Protein AF-A0A9D7UCZ2-F1 (afdb_monomer)

Structure (mmCIF, N/CA/C/O backbone):
data_AF-A0A9D7UCZ2-F1
#
_entry.id   AF-A0A9D7UCZ2-F1
#
loop_
_atom_site.group_PDB
_atom_site.id
_atom_site.type_symbol
_atom_site.label_atom_id
_atom_site.label_alt_id
_atom_site.label_comp_id
_atom_site.label_asym_id
_atom_site.label_entity_id
_atom_site.label_seq_id
_atom_site.pdbx_PDB_ins_code
_atom_site.Cartn_x
_atom_site.Cartn_y
_atom_site.Cartn_z
_atom_site.occupancy
_atom_site.B_iso_or_equiv
_atom_site.auth_seq_id
_atom_site.auth_comp_id
_atom_site.auth_asym_id
_atom_site.auth_atom_id
_atom_site.pdbx_PDB_model_num
ATOM 1 N N . ASP A 1 1 ? 9.888 3.954 24.732 1.00 43.75 1 ASP A N 1
ATOM 2 C CA . ASP A 1 1 ? 9.143 4.178 23.491 1.00 43.75 1 ASP A CA 1
ATOM 3 C C . ASP A 1 1 ? 10.098 4.828 22.503 1.00 43.75 1 ASP A C 1
ATOM 5 O O . ASP A 1 1 ? 10.608 5.900 22.798 1.00 43.75 1 ASP A O 1
ATOM 9 N N . CYS A 1 2 ? 10.500 4.109 21.459 1.00 38.97 2 CYS A N 1
ATOM 10 C CA . CYS A 1 2 ? 11.565 4.521 20.534 1.00 38.97 2 CYS A CA 1
ATOM 11 C C . CYS A 1 2 ? 11.045 5.294 19.308 1.00 38.97 2 CYS A C 1
ATOM 13 O O . CYS A 1 2 ? 11.838 5.602 18.429 1.00 38.97 2 CYS A O 1
ATOM 15 N N . ARG A 1 3 ? 9.741 5.609 19.256 1.00 50.94 3 ARG A N 1
ATOM 16 C CA . ARG A 1 3 ? 9.015 6.053 18.047 1.00 50.94 3 ARG A CA 1
ATOM 17 C C . ARG A 1 3 ? 8.404 7.455 18.159 1.00 50.94 3 ARG A C 1
ATOM 19 O O . ARG A 1 3 ? 7.697 7.898 17.267 1.00 50.94 3 ARG A O 1
ATOM 26 N N . ALA A 1 4 ? 8.686 8.153 19.259 1.00 49.12 4 ALA A N 1
ATOM 27 C CA . ALA A 1 4 ? 8.124 9.466 19.575 1.00 49.12 4 ALA A CA 1
ATOM 28 C C . ALA A 1 4 ? 8.934 10.659 19.017 1.00 49.12 4 ALA A C 1
ATOM 30 O O . ALA A 1 4 ? 8.532 11.803 19.205 1.00 49.12 4 ALA A O 1
ATOM 31 N N . GLU A 1 5 ? 10.077 10.425 18.359 1.00 46.59 5 GLU A N 1
ATOM 32 C CA . GLU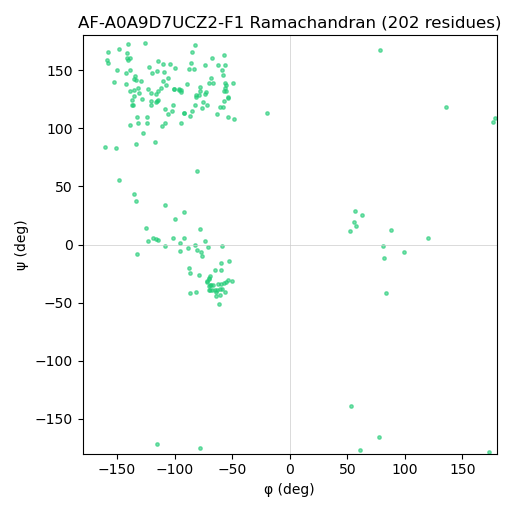 A 1 5 ? 10.941 11.493 17.835 1.00 46.59 5 GLU A CA 1
ATOM 33 C C . GLU A 1 5 ? 10.866 11.568 16.306 1.00 46.59 5 GLU A C 1
ATOM 35 O O . GLU A 1 5 ? 11.469 10.765 15.596 1.00 46.59 5 GLU A O 1
ATOM 40 N N . THR A 1 6 ? 10.158 12.579 15.800 1.00 54.66 6 THR A N 1
ATOM 41 C CA . THR A 1 6 ? 9.933 12.846 14.368 1.00 54.66 6 THR A CA 1
ATOM 42 C C . THR A 1 6 ? 11.223 13.072 13.572 1.00 54.66 6 THR A C 1
ATOM 44 O O . THR A 1 6 ? 11.243 12.856 12.367 1.00 54.66 6 THR A O 1
ATOM 47 N N . GLU A 1 7 ? 12.325 13.456 14.226 1.00 54.25 7 GLU A N 1
ATOM 48 C CA . GLU A 1 7 ? 13.618 13.751 13.582 1.00 54.25 7 GLU A CA 1
ATOM 49 C C . GLU A 1 7 ? 14.358 12.518 13.027 1.00 54.25 7 GLU A C 1
ATOM 51 O O . GLU A 1 7 ? 15.459 12.652 12.484 1.00 54.25 7 GLU A O 1
ATOM 56 N N . LYS A 1 8 ? 13.815 11.308 13.212 1.00 60.41 8 LYS A N 1
ATOM 57 C CA . LYS A 1 8 ? 14.457 10.049 12.798 1.00 60.41 8 LYS A CA 1
ATOM 58 C C . LYS A 1 8 ? 13.617 9.195 11.851 1.00 60.41 8 LYS A C 1
ATOM 60 O O . LYS A 1 8 ? 14.092 8.124 11.478 1.00 60.41 8 LYS A O 1
ATOM 65 N N . LYS A 1 9 ? 12.433 9.670 11.445 1.00 67.50 9 LYS A N 1
ATOM 66 C CA . LYS A 1 9 ? 11.592 8.994 10.452 1.00 67.50 9 LYS A CA 1
ATOM 67 C C . LYS A 1 9 ? 12.201 9.159 9.052 1.00 67.50 9 LYS A C 1
ATOM 69 O O . LYS A 1 9 ? 12.574 10.273 8.688 1.00 67.50 9 LYS A O 1
ATOM 74 N N . THR A 1 10 ? 12.356 8.068 8.312 1.00 74.25 10 THR A N 1
ATOM 75 C CA . THR A 1 10 ? 12.810 8.067 6.908 1.00 74.25 10 THR A CA 1
ATOM 76 C C . THR A 1 10 ? 11.633 8.300 5.957 1.00 74.25 10 THR A C 1
ATOM 78 O O . THR A 1 10 ? 10.477 8.232 6.379 1.00 74.25 10 THR A O 1
ATOM 81 N N . GLU A 1 11 ? 11.911 8.611 4.686 1.00 79.06 11 GLU A N 1
ATOM 82 C CA . GLU A 1 11 ? 10.870 8.886 3.677 1.00 79.06 11 GLU A CA 1
ATOM 83 C C . GLU A 1 11 ? 9.963 7.667 3.438 1.00 79.06 11 GLU A C 1
ATOM 85 O O . GLU A 1 11 ? 8.751 7.841 3.332 1.00 79.06 11 GLU A O 1
ATOM 90 N N . ASN A 1 12 ? 10.517 6.450 3.535 1.00 77.88 12 ASN A N 1
ATOM 91 C CA . ASN A 1 12 ? 9.775 5.184 3.485 1.00 77.88 12 ASN A CA 1
ATOM 92 C C . ASN A 1 12 ? 9.043 4.787 4.784 1.00 77.88 12 ASN A C 1
ATOM 94 O O . ASN A 1 12 ? 8.676 3.625 4.992 1.00 77.88 12 ASN A O 1
ATOM 98 N N . GLY A 1 13 ? 8.917 5.716 5.731 1.00 69.31 13 GLY A N 1
ATOM 99 C CA . GLY A 1 13 ? 8.151 5.514 6.957 1.00 69.31 13 GLY A CA 1
ATOM 100 C C . GLY A 1 13 ? 8.851 4.749 8.086 1.00 69.31 13 GLY A C 1
ATOM 101 O O . GLY A 1 13 ? 8.270 4.614 9.167 1.00 69.31 13 GLY A O 1
ATOM 102 N N . GLY A 1 14 ? 10.094 4.300 7.884 1.00 70.25 14 GLY A N 1
ATOM 103 C CA . GLY A 1 14 ? 10.937 3.651 8.898 1.00 70.25 14 GLY A CA 1
ATOM 104 C C . GLY A 1 14 ? 11.588 4.609 9.912 1.00 70.25 14 GLY A C 1
ATOM 105 O O . GLY A 1 14 ? 11.336 5.811 9.914 1.00 70.25 14 GLY A O 1
ATOM 106 N N . ASP A 1 15 ? 12.449 4.081 10.796 1.00 71.25 15 ASP A N 1
ATOM 107 C CA . ASP A 1 15 ? 13.334 4.871 11.678 1.00 71.25 15 ASP A CA 1
ATOM 108 C C . ASP A 1 15 ? 14.800 4.590 11.319 1.00 71.25 15 ASP A C 1
ATOM 110 O O . ASP A 1 15 ? 15.261 3.452 11.410 1.00 71.25 15 ASP A O 1
ATOM 114 N N . ALA A 1 16 ? 15.570 5.627 10.976 1.00 61.66 16 ALA A N 1
ATOM 115 C CA . ALA A 1 16 ? 16.956 5.504 10.504 1.00 61.66 16 ALA A CA 1
ATOM 116 C C . ALA A 1 16 ? 17.924 4.832 11.505 1.00 61.66 16 ALA A C 1
ATOM 118 O O . ALA A 1 16 ? 19.035 4.443 11.140 1.00 61.66 16 ALA A O 1
ATOM 119 N N . ARG A 1 17 ? 17.552 4.719 12.787 1.00 58.66 17 ARG A N 1
ATOM 120 C CA . ARG A 1 17 ? 18.347 4.035 13.827 1.00 58.66 17 ARG A CA 1
ATOM 121 C C . ARG A 1 17 ? 18.066 2.537 13.884 1.00 58.66 17 ARG A C 1
ATOM 123 O O . ARG A 1 17 ? 18.896 1.780 14.387 1.00 58.66 17 ARG A O 1
ATOM 130 N N . PHE A 1 18 ? 16.890 2.127 13.426 1.00 55.94 18 PHE A N 1
ATOM 131 C CA . PHE A 1 18 ? 16.384 0.768 13.513 1.00 55.94 18 PHE A CA 1
ATOM 132 C C . PHE A 1 18 ? 15.815 0.390 12.151 1.00 55.94 18 PHE A C 1
ATOM 134 O O . PHE A 1 18 ? 14.620 0.543 11.923 1.00 55.94 18 PHE A O 1
ATOM 141 N N . VAL A 1 19 ? 16.684 -0.117 11.272 1.00 54.25 19 VAL A N 1
ATOM 142 C CA . VAL A 1 19 ? 16.295 -0.723 9.991 1.00 54.25 19 VAL A CA 1
ATOM 143 C C . VAL A 1 19 ? 15.149 -1.713 10.270 1.00 54.25 19 VAL A C 1
ATOM 145 O O . VAL A 1 19 ? 15.356 -2.687 10.990 1.00 54.25 19 VAL A O 1
ATOM 148 N N . GLU A 1 20 ? 13.929 -1.355 9.854 1.00 58.69 20 GLU A N 1
ATOM 149 C CA . GLU A 1 20 ? 12.659 -2.113 9.929 1.00 58.69 20 GLU A CA 1
ATOM 150 C C . GLU A 1 20 ? 12.222 -2.695 11.299 1.00 58.69 20 GLU A C 1
ATOM 152 O O . GLU A 1 20 ? 11.237 -3.425 11.392 1.00 58.69 20 GLU A O 1
ATOM 157 N N . SER A 1 21 ? 12.858 -2.304 12.412 1.00 58.72 21 SER A N 1
ATOM 158 C CA . SER A 1 21 ? 12.630 -2.879 13.758 1.00 58.72 21 SER A CA 1
ATOM 159 C C . SER A 1 21 ? 12.952 -4.391 13.877 1.00 58.72 21 SER A C 1
ATOM 161 O O . SER A 1 21 ? 13.514 -5.020 12.989 1.00 58.72 21 SER A O 1
ATOM 163 N N . GLN A 1 22 ? 12.699 -4.991 15.051 1.00 54.56 22 GLN A N 1
ATOM 164 C CA . GLN A 1 22 ? 12.946 -6.422 15.290 1.00 54.56 22 GLN A CA 1
ATOM 165 C C . GLN A 1 22 ? 11.844 -7.287 14.665 1.00 54.56 22 GLN A C 1
ATOM 167 O O . GLN A 1 22 ? 10.661 -7.015 14.873 1.00 54.56 22 GLN A O 1
ATOM 172 N N . VAL A 1 23 ? 12.240 -8.375 13.997 1.00 63.41 23 VAL A N 1
ATOM 173 C CA . VAL A 1 23 ? 11.324 -9.378 13.433 1.00 63.41 23 VAL A CA 1
ATOM 174 C C . VAL A 1 23 ? 10.357 -9.891 14.500 1.00 63.41 23 VAL A C 1
ATOM 176 O O . VAL A 1 23 ? 10.772 -10.396 15.546 1.00 63.41 23 VAL A O 1
ATOM 179 N N . ASN A 1 24 ? 9.060 -9.828 14.200 1.00 68.25 24 ASN A N 1
ATOM 180 C CA . ASN A 1 24 ? 8.012 -10.394 15.037 1.00 68.25 24 ASN A CA 1
ATOM 181 C C . ASN A 1 24 ? 7.267 -11.506 14.286 1.00 68.25 24 ASN A C 1
ATOM 183 O O . ASN A 1 24 ? 6.240 -11.273 13.653 1.00 68.25 24 ASN A O 1
ATOM 187 N N . ILE A 1 25 ? 7.785 -12.733 14.409 1.00 67.38 25 ILE A N 1
ATOM 188 C CA . ILE A 1 25 ? 7.242 -13.937 13.754 1.00 67.38 25 ILE A CA 1
ATOM 189 C C . ILE A 1 25 ? 5.772 -14.176 14.131 1.00 67.38 25 ILE A C 1
ATOM 191 O O . ILE A 1 25 ? 4.998 -14.661 13.310 1.00 67.38 25 ILE A O 1
ATOM 195 N N . PHE A 1 26 ? 5.374 -13.829 15.359 1.00 62.31 26 PHE A N 1
ATOM 196 C CA . PHE A 1 26 ? 3.992 -13.979 15.810 1.00 62.31 26 PHE A CA 1
ATOM 197 C C . PHE A 1 26 ? 3.043 -13.085 15.000 1.00 62.31 26 PHE A C 1
ATOM 199 O O . PHE A 1 26 ? 2.018 -13.558 14.516 1.00 62.31 26 PHE A O 1
ATOM 206 N N . ASN A 1 27 ? 3.423 -11.829 14.765 1.00 70.50 27 ASN A N 1
ATOM 207 C CA . ASN A 1 27 ? 2.628 -10.916 13.945 1.00 70.50 27 ASN A CA 1
ATOM 208 C C . ASN A 1 27 ? 2.634 -11.321 12.464 1.00 70.50 27 ASN A C 1
ATOM 210 O O . ASN A 1 27 ? 1.587 -11.285 11.825 1.00 70.50 27 ASN A O 1
ATOM 214 N N . SER A 1 28 ? 3.773 -11.783 11.936 1.00 68.00 28 SER A N 1
ATOM 215 C CA . SER A 1 28 ? 3.854 -12.309 10.566 1.00 68.00 28 SER A CA 1
ATOM 216 C C . SER A 1 28 ? 2.948 -13.528 10.355 1.00 68.00 28 SER A C 1
ATOM 218 O O . SER A 1 28 ? 2.313 -13.645 9.312 1.00 68.00 28 SER A O 1
ATOM 220 N N . TYR A 1 29 ? 2.834 -14.418 11.349 1.00 72.62 29 TYR A N 1
ATOM 221 C CA . TYR A 1 29 ? 1.893 -15.541 11.294 1.00 72.62 29 TYR A CA 1
ATOM 222 C C . TYR A 1 29 ? 0.442 -15.065 11.171 1.00 72.62 29 TYR A C 1
ATOM 224 O O . TYR A 1 29 ? -0.300 -15.620 10.366 1.00 72.62 29 TYR A O 1
ATOM 232 N N . HIS A 1 30 ? 0.040 -14.043 11.932 1.00 73.81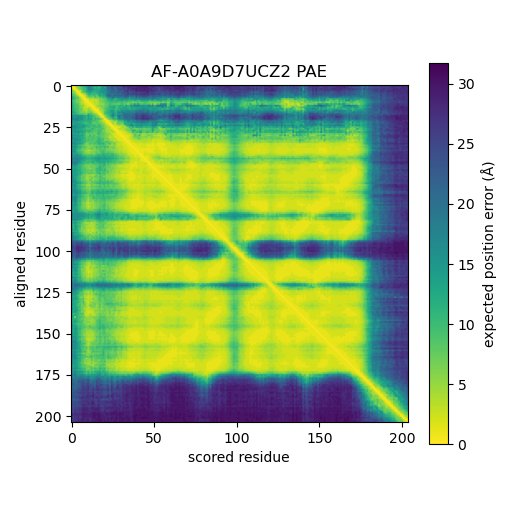 30 HIS A N 1
ATOM 233 C CA . HIS A 1 30 ? -1.328 -13.521 11.880 1.00 73.81 30 HIS A CA 1
ATOM 234 C C . HIS A 1 30 ? -1.669 -12.864 10.540 1.00 73.81 30 HIS A C 1
ATOM 236 O O . HIS A 1 30 ? -2.782 -13.042 10.061 1.00 73.81 30 HIS A O 1
ATOM 242 N N . ILE A 1 31 ? -0.705 -12.201 9.901 1.00 74.00 31 ILE A N 1
ATOM 243 C CA . ILE A 1 31 ? -0.854 -11.676 8.536 1.00 74.00 31 ILE A CA 1
ATOM 244 C C . ILE A 1 31 ? -1.109 -12.819 7.545 1.00 74.00 31 ILE A C 1
ATOM 246 O O . ILE A 1 31 ? -2.105 -12.804 6.828 1.00 74.00 31 ILE A O 1
ATOM 250 N N . ILE A 1 32 ? -0.269 -13.862 7.562 1.00 78.44 32 ILE A N 1
ATOM 251 C CA . ILE A 1 32 ? -0.426 -15.025 6.671 1.00 78.44 32 ILE A CA 1
ATOM 252 C C . ILE A 1 32 ? -1.747 -15.760 6.948 1.00 78.44 32 ILE A C 1
ATOM 254 O O . ILE A 1 32 ? -2.415 -16.215 6.022 1.00 78.44 32 ILE A O 1
ATOM 258 N N . ALA A 1 33 ? -2.137 -15.880 8.219 1.00 80.06 33 ALA A N 1
ATOM 259 C CA . ALA A 1 33 ? -3.390 -16.512 8.621 1.00 80.06 33 ALA A CA 1
ATOM 260 C C . ALA A 1 33 ? -4.632 -15.690 8.238 1.00 80.06 33 ALA A C 1
ATOM 262 O O . ALA A 1 33 ? -5.690 -16.284 8.036 1.00 80.06 33 ALA A O 1
ATOM 263 N N . GLY A 1 34 ? -4.507 -14.362 8.126 1.00 82.81 34 GLY A N 1
ATOM 264 C CA . GLY A 1 34 ? -5.546 -13.471 7.599 1.00 82.81 34 GLY A CA 1
ATOM 265 C C . GLY A 1 34 ? -5.855 -13.714 6.120 1.00 82.81 34 GLY A C 1
ATOM 266 O O . GLY A 1 34 ? -6.963 -13.433 5.674 1.00 82.81 34 GLY A O 1
ATOM 267 N N . GLY A 1 35 ? -4.916 -14.325 5.393 1.00 91.94 35 GLY A N 1
ATOM 268 C CA . GLY A 1 35 ? -5.086 -14.715 4.001 1.00 91.94 35 GLY A CA 1
ATOM 269 C C . GLY A 1 35 ? -4.935 -13.559 3.014 1.00 91.94 35 GLY A C 1
ATOM 270 O O . GLY A 1 35 ? -4.908 -12.384 3.385 1.00 91.94 35 GLY A O 1
ATOM 271 N N . GLU A 1 36 ? -4.825 -13.952 1.748 1.00 94.69 36 GLU A N 1
ATOM 272 C CA . GLU A 1 36 ? -4.712 -13.059 0.599 1.00 94.69 36 GLU A CA 1
ATOM 273 C C . GLU A 1 36 ? -6.051 -12.372 0.310 1.00 94.69 36 GLU A C 1
ATOM 275 O O . GLU A 1 36 ? -7.098 -13.033 0.268 1.00 94.69 36 GLU A O 1
ATOM 280 N N . GLN A 1 37 ? -6.023 -11.053 0.139 1.00 96.81 37 GLN A N 1
ATOM 281 C CA . GLN A 1 37 ? -7.192 -10.210 -0.094 1.00 96.81 37 GLN A CA 1
ATOM 282 C C . GLN A 1 37 ? -6.848 -9.175 -1.166 1.00 96.81 37 GLN A C 1
ATOM 284 O O . GLN A 1 37 ? -6.151 -8.204 -0.890 1.00 96.81 37 GLN A O 1
ATOM 289 N N . ASN A 1 38 ? -7.339 -9.417 -2.382 1.00 96.69 38 ASN A N 1
ATOM 290 C CA . ASN A 1 38 ? -6.978 -8.627 -3.557 1.00 96.69 38 ASN A CA 1
ATOM 291 C C . ASN A 1 38 ? -7.626 -7.239 -3.559 1.00 96.69 38 ASN A C 1
ATOM 293 O O . ASN A 1 38 ? -8.729 -7.043 -3.026 1.00 96.69 38 ASN A O 1
ATOM 297 N N . SER A 1 39 ? -6.968 -6.315 -4.251 1.00 97.88 39 SER A N 1
ATOM 298 C CA . SER A 1 39 ? -7.447 -4.957 -4.498 1.00 97.88 39 SER A CA 1
ATOM 299 C C . SER A 1 39 ? -8.817 -4.900 -5.196 1.00 97.88 39 SER A C 1
ATOM 301 O O . SER A 1 39 ? -9.309 -5.873 -5.790 1.00 97.88 39 SER A O 1
ATOM 303 N N . LEU A 1 40 ? -9.458 -3.728 -5.132 1.00 97.75 40 LEU A N 1
ATOM 304 C CA . LEU A 1 40 ? -10.664 -3.441 -5.912 1.00 97.75 40 LEU A CA 1
ATOM 305 C C . LEU A 1 40 ? -10.395 -3.589 -7.417 1.00 97.75 40 LEU A C 1
ATOM 307 O O . LEU A 1 40 ? -11.253 -4.069 -8.157 1.00 97.75 40 LEU A O 1
ATOM 311 N N . GLU A 1 41 ? -9.223 -3.176 -7.881 1.00 97.56 41 GLU A N 1
ATOM 312 C CA . GLU A 1 41 ? -8.867 -3.147 -9.295 1.00 97.56 41 GLU A CA 1
ATOM 313 C C . GLU A 1 41 ? -8.672 -4.550 -9.883 1.00 97.56 41 GLU A C 1
ATOM 315 O O . GLU A 1 41 ? -9.000 -4.760 -11.053 1.00 97.56 41 GLU A O 1
ATOM 320 N N . ASP A 1 42 ? -8.268 -5.528 -9.070 1.00 94.94 42 ASP A N 1
ATOM 321 C CA . ASP A 1 42 ? -8.074 -6.914 -9.517 1.00 94.94 42 ASP A CA 1
ATOM 322 C C . ASP A 1 42 ? -9.372 -7.719 -9.588 1.00 94.94 42 ASP A C 1
ATOM 324 O O . ASP A 1 42 ? -9.593 -8.498 -10.522 1.00 94.94 42 ASP A O 1
ATOM 328 N N . LEU A 1 43 ? -10.261 -7.553 -8.601 1.00 94.25 43 LEU A N 1
ATOM 329 C CA . LEU A 1 43 ? -11.477 -8.370 -8.467 1.00 94.25 43 LEU A CA 1
ATOM 330 C C . LEU A 1 43 ? -12.789 -7.585 -8.610 1.00 94.25 43 LEU A C 1
ATOM 332 O O . LEU A 1 43 ? -13.878 -8.155 -8.439 1.00 94.25 43 LEU A O 1
ATOM 336 N N . GLY A 1 44 ? -12.726 -6.292 -8.929 1.00 92.69 44 GLY A N 1
ATOM 337 C CA . GLY A 1 44 ? -13.887 -5.405 -8.991 1.00 92.69 44 GLY A CA 1
ATOM 338 C C . GLY A 1 44 ? -14.685 -5.447 -7.687 1.00 92.69 44 GLY A C 1
ATOM 339 O O . GLY A 1 44 ? -14.133 -5.585 -6.605 1.00 92.69 44 GLY A O 1
ATOM 340 N N . ASN A 1 45 ? -16.017 -5.455 -7.783 1.00 88.06 45 ASN A N 1
ATOM 341 C CA . ASN A 1 45 ? -16.935 -5.468 -6.628 1.00 88.06 45 ASN A CA 1
ATOM 342 C C . ASN A 1 45 ? -16.792 -6.669 -5.662 1.00 88.06 45 ASN A C 1
ATOM 344 O O . ASN A 1 45 ? -17.580 -6.783 -4.725 1.00 88.06 45 ASN A O 1
ATOM 348 N N . THR A 1 46 ? -15.893 -7.616 -5.937 1.00 88.25 46 THR A N 1
ATOM 349 C CA . THR A 1 46 ? -15.586 -8.744 -5.045 1.00 88.25 46 THR A CA 1
ATOM 350 C C . THR A 1 46 ? -14.213 -8.643 -4.375 1.00 88.25 46 THR A C 1
ATOM 352 O O . THR A 1 46 ? -13.886 -9.527 -3.587 1.00 88.25 46 THR A O 1
ATOM 355 N N . GLY A 1 47 ? -13.440 -7.595 -4.673 1.00 91.56 47 GLY A N 1
ATOM 356 C CA . GLY A 1 47 ? -12.191 -7.239 -3.999 1.00 91.56 47 GLY A CA 1
ATOM 357 C C . GLY A 1 47 ? -12.292 -5.900 -3.277 1.00 91.56 47 GLY A C 1
ATOM 358 O O . GLY A 1 47 ? -13.372 -5.317 -3.157 1.00 91.56 47 GLY A O 1
ATOM 359 N N . GLY A 1 48 ? -11.153 -5.424 -2.788 1.00 94.56 48 GLY A N 1
ATOM 360 C CA . GLY A 1 48 ? -11.011 -4.128 -2.131 1.00 94.56 48 GLY A CA 1
ATOM 361 C C . GLY A 1 48 ? -11.389 -4.135 -0.654 1.00 94.56 48 GLY A C 1
ATOM 362 O O . GLY A 1 48 ? -10.665 -3.557 0.138 1.00 94.56 48 GLY A O 1
ATOM 363 N N . GLU A 1 49 ? -12.459 -4.803 -0.234 1.00 96.62 49 GLU A N 1
ATOM 364 C CA . GLU A 1 49 ? -12.792 -4.898 1.198 1.00 96.62 49 GLU A CA 1
ATOM 365 C C . GLU A 1 49 ? -11.809 -5.822 1.933 1.00 96.62 49 GLU A C 1
ATOM 367 O O . GLU A 1 49 ? -11.711 -7.011 1.606 1.00 96.62 49 GLU A O 1
ATOM 372 N N . ILE A 1 50 ? -11.104 -5.291 2.937 1.00 96.06 50 ILE A N 1
ATOM 373 C CA . ILE A 1 50 ? -10.086 -6.026 3.696 1.00 96.06 50 ILE A CA 1
ATOM 374 C C . ILE A 1 50 ? -10.458 -6.216 5.169 1.00 96.06 50 ILE A C 1
ATOM 376 O O . ILE A 1 50 ? -11.115 -5.401 5.808 1.00 96.06 50 ILE A O 1
ATOM 380 N N . ASN A 1 51 ? -9.985 -7.319 5.739 1.00 94.00 51 ASN A N 1
ATOM 381 C CA . ASN A 1 51 ? -10.068 -7.625 7.161 1.00 94.00 51 ASN A CA 1
ATOM 382 C C . ASN A 1 51 ? -8.937 -6.936 7.943 1.00 94.00 51 ASN A C 1
ATOM 384 O O . ASN A 1 51 ? -7.962 -6.447 7.375 1.00 94.00 51 ASN A O 1
ATOM 388 N N . LEU A 1 52 ? -9.014 -7.010 9.275 1.00 92.00 52 LEU A N 1
ATOM 389 C CA . LEU A 1 52 ? -8.037 -6.437 10.213 1.00 92.00 52 LEU A CA 1
ATOM 390 C C . LEU A 1 52 ? -6.587 -6.866 9.956 1.00 92.00 52 LEU A C 1
ATOM 392 O O . LEU A 1 52 ? -5.657 -6.127 10.256 1.00 92.00 52 LEU A O 1
ATOM 396 N N . THR A 1 53 ? -6.384 -8.069 9.428 1.00 93.50 53 THR A N 1
ATOM 397 C CA . THR A 1 53 ? -5.076 -8.611 9.052 1.00 93.50 53 THR A CA 1
ATOM 398 C C . THR A 1 53 ? -5.175 -9.258 7.690 1.00 93.50 53 THR A C 1
ATOM 400 O O . THR A 1 53 ? -6.157 -9.954 7.416 1.00 93.50 53 THR A O 1
ATOM 403 N N . GLY A 1 54 ? -4.133 -9.113 6.886 1.00 94.94 54 GLY A N 1
ATOM 404 C C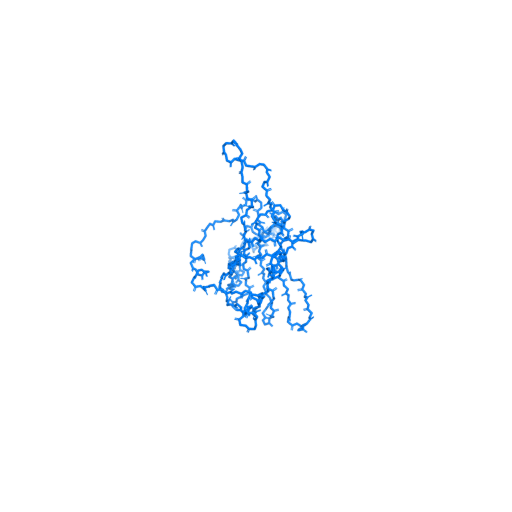A . GLY A 1 54 ? -4.065 -9.762 5.590 1.00 94.94 54 GLY A CA 1
ATOM 405 C C . GLY A 1 54 ? -2.857 -9.319 4.796 1.00 94.94 54 GLY A C 1
ATOM 406 O O . GLY A 1 54 ? -2.023 -8.538 5.266 1.00 94.94 54 GLY A O 1
ATOM 407 N N . PHE A 1 55 ? -2.777 -9.861 3.594 1.00 97.00 55 PHE A N 1
ATOM 408 C CA . PHE A 1 55 ? -1.815 -9.437 2.601 1.00 97.00 55 PHE A CA 1
ATOM 409 C C . PHE A 1 55 ? -2.455 -9.447 1.218 1.00 97.00 55 PHE A C 1
ATOM 411 O O . PHE A 1 55 ? -3.496 -10.070 1.012 1.00 97.00 55 PHE A O 1
ATOM 418 N N . ASP A 1 56 ? -1.792 -8.793 0.282 1.00 97.69 56 ASP A N 1
ATOM 419 C CA . ASP A 1 56 ? -2.059 -8.892 -1.139 1.00 97.69 56 ASP A CA 1
ATOM 420 C C . ASP A 1 56 ? -0.738 -9.079 -1.885 1.00 97.69 56 ASP A C 1
ATOM 422 O O . ASP A 1 56 ? 0.284 -8.501 -1.497 1.00 97.69 56 ASP A O 1
ATOM 426 N N . TYR A 1 57 ? -0.757 -9.910 -2.919 1.00 97.06 57 TYR A N 1
ATOM 427 C CA . TYR A 1 57 ? 0.341 -10.057 -3.861 1.00 97.06 57 TYR A CA 1
ATOM 428 C C . TYR A 1 57 ? -0.201 -9.791 -5.259 1.00 97.06 57 TYR A C 1
ATOM 430 O O . TYR A 1 57 ? -0.855 -10.649 -5.851 1.00 97.06 57 TYR A O 1
ATOM 438 N N . ASP A 1 58 ? 0.115 -8.615 -5.789 1.00 97.19 58 ASP A N 1
ATOM 439 C CA . ASP A 1 58 ? -0.236 -8.257 -7.156 1.00 97.19 58 ASP A CA 1
ATOM 440 C C . ASP A 1 58 ? 0.936 -8.652 -8.069 1.00 97.19 58 ASP A C 1
ATOM 442 O O . ASP A 1 58 ? 2.029 -8.087 -7.952 1.00 97.19 58 ASP A O 1
ATOM 446 N N . PRO A 1 59 ? 0.761 -9.641 -8.966 1.00 96.00 59 PRO A N 1
ATOM 447 C CA . PRO A 1 59 ? 1.825 -10.098 -9.850 1.00 96.00 59 PRO A CA 1
ATOM 448 C C . PRO A 1 59 ? 2.073 -9.160 -11.041 1.00 96.00 59 PRO A C 1
ATOM 450 O O . PRO A 1 59 ? 2.945 -9.449 -11.864 1.00 96.00 59 PRO A O 1
ATOM 453 N N . SER A 1 60 ? 1.249 -8.129 -11.237 1.00 95.94 60 SER A N 1
ATOM 454 C CA . SER A 1 60 ? 1.265 -7.315 -12.444 1.00 95.94 60 SER A CA 1
ATOM 455 C C . SER A 1 60 ? 0.585 -5.963 -12.216 1.00 95.94 60 SER A C 1
ATOM 457 O O . SER A 1 60 ? -0.541 -5.766 -12.667 1.00 95.94 60 SER A O 1
ATOM 459 N N . PHE A 1 61 ? 1.348 -5.012 -11.684 1.00 97.94 61 PHE A N 1
ATOM 460 C CA . PHE A 1 61 ? 0.975 -3.625 -11.409 1.00 97.94 61 PHE A CA 1
ATOM 461 C C . PHE A 1 61 ? 1.772 -2.626 -12.267 1.00 97.94 61 PHE A C 1
ATOM 463 O O . PHE A 1 61 ? 2.869 -2.937 -12.728 1.00 97.94 61 PHE A O 1
ATOM 470 N N . GLY A 1 62 ? 1.253 -1.411 -12.464 1.00 96.94 62 GLY A N 1
ATOM 471 C CA . GLY A 1 62 ? 2.001 -0.264 -13.010 1.00 96.94 62 GLY A CA 1
ATOM 472 C C . GLY A 1 62 ? 1.449 0.339 -14.309 1.00 96.94 62 GLY A C 1
ATOM 473 O O . GLY A 1 62 ? 2.055 1.246 -14.877 1.00 96.94 62 GLY A O 1
ATOM 474 N N . GLY A 1 63 ? 0.289 -0.120 -14.783 1.00 96.94 63 GLY A N 1
ATOM 475 C CA . GLY A 1 63 ? -0.407 0.394 -15.970 1.00 96.94 63 GLY A CA 1
ATOM 476 C C . GLY A 1 63 ? 0.075 -0.127 -17.332 1.00 96.94 63 GLY A C 1
ATOM 477 O O . GLY A 1 63 ? -0.617 0.074 -18.337 1.00 96.94 63 GLY A O 1
ATOM 478 N N . LEU A 1 64 ? 1.218 -0.814 -17.416 1.00 96.75 64 LEU A N 1
ATOM 479 C CA . LEU A 1 64 ? 1.710 -1.397 -18.668 1.00 96.75 64 LEU A CA 1
ATOM 480 C C . LEU A 1 64 ? 1.061 -2.762 -18.958 1.00 96.75 64 LEU A C 1
ATOM 482 O O . LEU A 1 64 ? 0.674 -3.511 -18.072 1.00 96.75 64 LEU A O 1
ATOM 486 N N . ALA A 1 65 ? 0.934 -3.117 -20.238 1.00 93.69 65 ALA A N 1
ATOM 487 C CA . ALA A 1 65 ? 0.401 -4.415 -20.678 1.00 93.69 65 ALA A CA 1
ATOM 488 C C . ALA A 1 65 ? -1.011 -4.769 -20.149 1.00 93.69 65 ALA A C 1
ATOM 490 O O . ALA A 1 65 ? -1.433 -5.923 -20.234 1.00 93.69 65 ALA A O 1
ATOM 491 N N . GLY A 1 66 ? -1.772 -3.768 -19.695 1.00 92.12 66 GLY A N 1
ATOM 492 C CA . GLY A 1 66 ? -3.119 -3.947 -19.159 1.00 92.12 66 GLY A CA 1
ATOM 493 C C . GLY A 1 66 ? -3.171 -4.254 -17.663 1.00 92.12 66 GLY A C 1
ATOM 494 O O . GLY A 1 66 ? -4.244 -4.640 -17.203 1.00 92.12 66 GLY A O 1
ATOM 495 N N . SER A 1 67 ? -2.064 -4.083 -16.928 1.00 96.56 67 SER A N 1
ATOM 496 C CA . SER A 1 67 ? -2.090 -4.033 -15.465 1.00 96.56 67 SER A CA 1
ATOM 497 C C . SER A 1 67 ? -2.915 -2.853 -14.955 1.00 96.56 67 SER A C 1
ATOM 499 O O . SER A 1 67 ? -3.077 -1.825 -15.624 1.00 96.56 67 SER A O 1
ATOM 501 N N . ASN A 1 68 ? -3.433 -3.001 -13.744 1.00 96.38 68 ASN A N 1
ATOM 502 C CA . ASN A 1 68 ? -3.894 -1.889 -12.925 1.00 96.38 68 ASN A CA 1
ATOM 503 C C . ASN A 1 68 ? -2.738 -0.899 -12.671 1.00 96.38 68 ASN A C 1
ATOM 505 O O . ASN A 1 68 ? -1.558 -1.249 -12.656 1.00 96.38 68 ASN A O 1
ATOM 509 N N . LYS A 1 69 ? -3.088 0.380 -12.509 1.00 96.81 69 LYS A N 1
ATOM 510 C CA . LYS A 1 69 ? -2.156 1.470 -12.148 1.00 96.81 69 LYS A CA 1
ATOM 511 C C . LYS A 1 69 ? -2.469 2.049 -10.762 1.00 96.81 69 LYS A C 1
ATOM 513 O O . LYS A 1 69 ? -1.888 3.035 -10.328 1.00 96.81 69 LYS A O 1
ATOM 518 N N . GLU A 1 70 ? -3.435 1.454 -10.085 1.00 97.69 70 GLU A N 1
ATOM 519 C CA . GLU A 1 70 ? -3.834 1.772 -8.728 1.00 97.69 70 GLU A CA 1
ATOM 520 C C . GLU A 1 70 ? -4.362 0.495 -8.080 1.00 97.69 70 GLU A C 1
ATOM 522 O O . GLU A 1 70 ? -4.857 -0.386 -8.782 1.00 97.69 70 GLU A O 1
ATOM 527 N N . ALA A 1 71 ? -4.208 0.391 -6.766 1.00 98.25 71 ALA A N 1
ATOM 528 C CA . ALA A 1 71 ? -4.773 -0.697 -5.985 1.00 98.25 71 ALA A CA 1
ATOM 529 C C . ALA A 1 71 ? -5.372 -0.125 -4.703 1.00 98.25 71 ALA A C 1
ATOM 531 O O . ALA A 1 71 ? -4.669 0.515 -3.914 1.00 98.25 71 ALA A O 1
ATOM 532 N N . SER A 1 72 ? -6.673 -0.317 -4.520 1.00 98.12 72 SER A N 1
ATOM 533 C CA . SER A 1 72 ? -7.468 0.270 -3.446 1.00 98.12 72 SER A CA 1
ATOM 534 C C . SER A 1 72 ? -8.032 -0.799 -2.512 1.00 98.12 72 SER A C 1
ATOM 536 O O . SER A 1 72 ? -8.677 -1.753 -2.955 1.00 98.12 72 SER A O 1
ATOM 538 N N . TYR A 1 73 ? -7.822 -0.590 -1.208 1.00 97.94 73 TYR A N 1
ATOM 539 C CA . TYR A 1 73 ? -8.257 -1.470 -0.124 1.00 97.94 73 TYR A CA 1
ATOM 540 C C . TYR A 1 73 ? -9.035 -0.678 0.931 1.00 97.94 73 TYR A C 1
ATOM 542 O O . TYR A 1 73 ? -8.525 0.304 1.469 1.00 97.94 73 TYR A O 1
ATOM 550 N N . TYR A 1 74 ? -10.251 -1.107 1.240 1.00 97.31 74 TYR A N 1
ATOM 551 C CA . TYR A 1 74 ? -11.206 -0.432 2.108 1.00 97.31 74 TYR A CA 1
ATOM 552 C C . TYR A 1 74 ? -11.387 -1.183 3.422 1.00 97.31 74 TYR A C 1
ATOM 554 O O . TYR A 1 74 ? -11.409 -2.415 3.452 1.00 97.31 74 TYR A O 1
ATOM 562 N N . PHE A 1 75 ? -11.508 -0.427 4.509 1.00 96.06 75 PHE A N 1
ATOM 563 C CA . PHE A 1 75 ? -11.836 -0.949 5.830 1.00 96.06 75 PHE A CA 1
ATOM 564 C C . PHE A 1 75 ? -12.425 0.151 6.712 1.00 96.06 75 PHE A C 1
ATOM 566 O O . PHE A 1 75 ? -12.129 1.332 6.533 1.00 96.06 75 PHE A O 1
ATOM 573 N N . THR A 1 76 ? -13.200 -0.255 7.712 1.00 95.69 76 THR A N 1
ATOM 574 C CA . THR A 1 76 ? -13.680 0.629 8.778 1.00 95.69 76 THR A CA 1
ATOM 575 C C . THR A 1 76 ? -12.823 0.422 10.022 1.00 95.69 76 THR A C 1
ATOM 577 O O . THR A 1 76 ? -12.536 -0.713 10.412 1.00 95.69 76 THR A O 1
ATOM 580 N N . ALA A 1 77 ? -12.394 1.513 10.650 1.00 93.12 77 ALA A N 1
ATOM 581 C CA . ALA A 1 77 ? -11.693 1.467 11.924 1.00 93.12 77 ALA A CA 1
ATOM 582 C C . ALA A 1 77 ?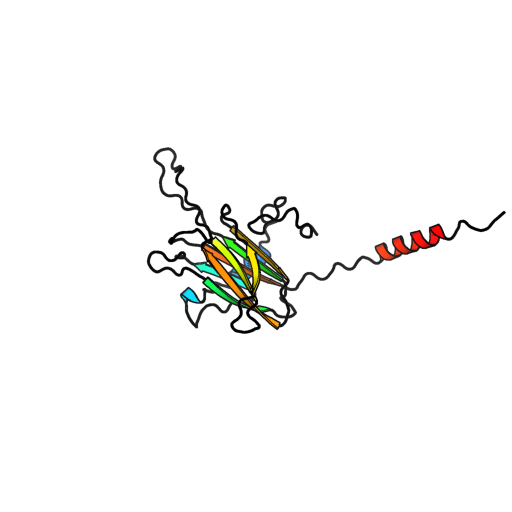 -12.686 1.266 13.079 1.00 93.12 77 ALA A C 1
ATOM 584 O O . ALA A 1 77 ? -13.657 2.005 13.215 1.00 93.12 77 ALA A O 1
ATOM 585 N N . GLU A 1 78 ? -12.418 0.276 13.929 1.00 89.12 78 GLU A N 1
ATOM 586 C CA . GLU A 1 78 ? -13.236 -0.043 15.105 1.00 89.12 78 GLU A CA 1
ATOM 587 C C . GLU A 1 78 ? -12.489 0.303 16.407 1.00 89.12 78 GLU A C 1
ATOM 589 O O . GLU A 1 78 ? -11.258 0.266 16.443 1.00 89.12 78 GLU A O 1
ATOM 594 N N . GLU A 1 79 ? -13.220 0.556 17.500 1.00 79.94 79 GLU A N 1
ATOM 595 C CA . GLU A 1 79 ? -12.713 1.041 18.802 1.00 79.94 79 GLU A CA 1
ATOM 596 C C . GLU A 1 79 ? -11.515 0.236 19.360 1.00 79.94 79 GLU A C 1
ATOM 598 O O . GLU A 1 79 ? -10.625 0.783 20.018 1.00 79.94 79 GLU A O 1
ATOM 603 N N . GLU A 1 80 ? -11.444 -1.068 19.070 1.00 80.00 80 GLU A N 1
ATOM 604 C CA . GLU A 1 80 ? -10.366 -1.970 19.505 1.00 80.00 80 GLU A CA 1
ATOM 605 C C . GLU A 1 80 ? -9.242 -2.164 18.465 1.00 80.00 80 GLU A C 1
ATOM 607 O O . GLU A 1 80 ? -8.291 -2.895 18.734 1.00 80.00 80 GLU A O 1
ATOM 612 N N . HIS A 1 81 ? -9.306 -1.507 17.304 1.00 82.44 81 HIS A N 1
ATOM 613 C CA . HIS A 1 81 ? -8.438 -1.733 16.137 1.00 82.44 81 HIS A CA 1
ATOM 614 C C . HIS A 1 81 ? -7.888 -0.431 15.534 1.00 82.44 81 HIS A C 1
ATOM 616 O O . HIS A 1 81 ? -7.739 -0.287 14.324 1.00 82.44 81 HIS A O 1
ATOM 622 N N . LEU A 1 82 ? -7.555 0.529 16.395 1.00 89.12 82 LEU A N 1
ATOM 623 C CA . LEU A 1 82 ? -7.166 1.878 15.983 1.00 89.12 82 LEU A CA 1
ATOM 624 C C . LEU A 1 82 ? -5.702 2.021 15.551 1.00 89.12 82 LEU A C 1
ATOM 626 O O . LEU A 1 82 ? -5.276 3.123 15.234 1.00 89.12 82 LEU A O 1
ATOM 630 N N . MET A 1 83 ? -4.883 0.972 15.576 1.00 93.12 83 MET A N 1
ATOM 631 C CA . MET A 1 83 ? -3.479 1.062 15.175 1.00 93.12 83 MET A CA 1
ATOM 632 C C . MET A 1 83 ? -3.215 0.308 13.878 1.00 93.12 83 MET A C 1
ATOM 634 O O . MET A 1 83 ? -3.033 -0.909 13.909 1.00 93.12 83 MET A O 1
ATOM 638 N N . LEU A 1 84 ? -3.100 1.035 12.766 1.00 94.31 84 LEU A N 1
ATOM 639 C CA . LEU A 1 84 ? -2.681 0.480 11.484 1.00 94.31 84 LEU A CA 1
ATOM 640 C C . LEU A 1 84 ? -1.158 0.358 11.418 1.00 94.31 84 LEU A C 1
ATOM 642 O O . LEU A 1 84 ? -0.421 1.322 11.632 1.00 94.31 84 LEU A O 1
ATOM 646 N N . THR A 1 85 ? -0.693 -0.831 11.050 1.00 94.06 85 THR A N 1
ATOM 647 C CA . THR A 1 85 ? 0.652 -1.069 10.523 1.00 94.06 85 THR A CA 1
ATOM 648 C C . THR A 1 85 ? 0.520 -1.672 9.133 1.00 94.06 85 THR A C 1
ATOM 650 O O . THR A 1 85 ? -0.107 -2.722 8.998 1.00 94.06 85 THR A O 1
ATOM 653 N N . ALA A 1 86 ? 1.117 -1.043 8.125 1.00 96.06 86 ALA A N 1
ATOM 654 C CA . ALA A 1 86 ? 1.155 -1.568 6.764 1.00 96.06 86 ALA A CA 1
ATOM 655 C C . ALA A 1 86 ? 2.561 -1.449 6.173 1.00 96.06 86 ALA A C 1
ATOM 657 O O . ALA A 1 86 ? 3.268 -0.481 6.458 1.00 96.06 86 ALA A O 1
ATOM 658 N N . SER A 1 87 ? 2.937 -2.427 5.355 1.00 96.56 87 SER A N 1
ATOM 659 C CA . SER A 1 87 ? 4.212 -2.473 4.643 1.00 96.56 87 SER A CA 1
ATOM 660 C C . SER A 1 87 ? 3.971 -2.913 3.206 1.00 96.56 87 SER A C 1
ATOM 662 O O . SER A 1 87 ? 3.470 -4.014 2.973 1.00 96.56 87 SER A O 1
ATOM 664 N N . LEU A 1 88 ? 4.336 -2.051 2.267 1.00 98.06 88 LEU A N 1
ATOM 665 C CA . LEU A 1 88 ? 4.449 -2.337 0.844 1.00 98.06 88 LEU A CA 1
ATOM 666 C C . LEU A 1 88 ? 5.910 -2.671 0.545 1.00 98.06 88 LEU A C 1
ATOM 668 O O . LEU A 1 88 ? 6.806 -1.977 1.022 1.00 98.06 88 LEU A O 1
ATOM 672 N N . VAL A 1 89 ? 6.151 -3.735 -0.213 1.00 97.31 89 VAL A N 1
ATOM 673 C CA . VAL A 1 89 ? 7.493 -4.198 -0.581 1.00 97.31 89 VAL A CA 1
ATOM 674 C C . VAL A 1 89 ? 7.476 -4.699 -2.016 1.00 97.31 89 VAL A C 1
ATOM 676 O O . VAL A 1 89 ? 6.572 -5.435 -2.408 1.00 97.31 89 VAL A O 1
ATOM 679 N N . TRP A 1 90 ? 8.508 -4.362 -2.777 1.00 97.12 90 TRP A N 1
ATOM 680 C CA . TRP A 1 90 ? 8.748 -4.904 -4.111 1.00 97.12 90 TRP A CA 1
ATOM 681 C C . TRP A 1 90 ? 10.233 -5.199 -4.298 1.00 97.12 90 TRP A C 1
ATOM 683 O O . TRP A 1 90 ? 11.091 -4.722 -3.551 1.00 97.12 90 TRP A O 1
ATOM 693 N N . ASN A 1 91 ? 10.557 -6.038 -5.275 1.00 92.69 91 ASN A N 1
ATOM 694 C CA . ASN A 1 91 ? 11.952 -6.299 -5.618 1.00 92.69 91 ASN A CA 1
ATOM 695 C C . ASN A 1 91 ? 12.442 -5.266 -6.635 1.00 92.69 91 ASN A C 1
ATOM 697 O O . ASN A 1 91 ? 11.663 -4.768 -7.434 1.00 92.69 91 ASN A O 1
ATOM 701 N N . ILE A 1 92 ? 13.735 -4.957 -6.621 1.00 90.50 92 ILE A N 1
ATOM 702 C CA . ILE A 1 92 ? 14.363 -4.200 -7.711 1.00 90.50 92 ILE A CA 1
ATOM 703 C C . ILE A 1 92 ? 14.411 -5.100 -8.950 1.00 90.50 92 ILE A C 1
ATOM 705 O O . ILE A 1 92 ? 14.727 -6.288 -8.823 1.00 90.50 92 ILE A O 1
ATOM 709 N N . ASP A 1 93 ? 14.124 -4.541 -10.125 1.00 87.62 93 ASP A N 1
ATOM 710 C CA . ASP A 1 93 ? 14.287 -5.250 -11.390 1.00 87.62 93 ASP A CA 1
ATOM 711 C C . ASP A 1 93 ? 15.773 -5.321 -11.747 1.00 87.62 93 ASP A C 1
ATOM 713 O O . ASP A 1 93 ? 16.482 -4.314 -11.811 1.00 87.62 93 ASP A O 1
ATOM 717 N N . ILE A 1 94 ? 16.262 -6.543 -11.924 1.00 82.75 94 ILE A N 1
ATOM 718 C CA . ILE A 1 94 ? 17.642 -6.826 -12.298 1.00 82.75 94 ILE A CA 1
ATOM 719 C C . ILE A 1 94 ? 17.578 -7.738 -13.517 1.00 82.75 94 ILE A C 1
ATOM 721 O O . ILE A 1 94 ? 17.468 -8.960 -13.384 1.00 82.75 94 ILE A O 1
ATOM 725 N N . ASP A 1 95 ? 17.677 -7.146 -14.702 1.00 69.44 95 ASP A N 1
ATOM 726 C CA . ASP A 1 95 ? 17.886 -7.890 -15.940 1.00 69.44 95 ASP A CA 1
ATOM 727 C C . ASP A 1 95 ? 19.386 -7.947 -16.264 1.00 69.44 95 ASP A C 1
ATOM 729 O O . ASP A 1 95 ? 20.072 -6.934 -16.235 1.00 69.44 95 ASP A O 1
ATOM 733 N N . GLY A 1 96 ? 19.897 -9.133 -16.600 1.00 63.31 96 GLY A N 1
ATOM 734 C CA . GLY A 1 96 ? 21.201 -9.281 -17.255 1.00 63.31 96 GLY A CA 1
ATOM 735 C C . GLY A 1 96 ? 22.486 -9.147 -16.413 1.00 63.31 96 GLY A C 1
ATOM 736 O O . GLY A 1 96 ? 22.511 -9.289 -15.192 1.00 63.31 96 GLY A O 1
ATOM 737 N N . GLY A 1 97 ? 23.602 -8.989 -17.143 1.00 60.53 97 GLY A N 1
ATOM 738 C CA . GLY A 1 97 ? 24.995 -8.943 -16.671 1.00 60.53 97 GLY A CA 1
ATOM 739 C C . GLY A 1 97 ? 25.937 -9.791 -17.549 1.00 60.53 97 GLY A C 1
ATOM 740 O O . GLY A 1 97 ? 25.763 -11.003 -17.657 1.00 60.53 97 GLY A O 1
ATOM 741 N N . GLU A 1 98 ? 26.944 -9.182 -18.193 1.00 65.75 98 GLU A N 1
ATOM 742 C CA . GLU A 1 98 ? 27.897 -9.914 -19.061 1.00 65.75 98 GLU A CA 1
ATOM 743 C C . GLU A 1 98 ? 29.115 -10.497 -18.305 1.00 65.75 98 GLU A C 1
ATOM 745 O O . GLU A 1 98 ? 29.736 -11.446 -18.788 1.00 65.75 98 GLU A O 1
ATOM 750 N N . GLU A 1 99 ? 29.443 -9.991 -17.109 1.00 59.22 99 GLU A N 1
ATOM 751 C CA . GLU A 1 99 ? 30.542 -10.482 -16.259 1.00 59.22 99 GLU A CA 1
ATOM 752 C C . GLU A 1 99 ? 30.045 -10.589 -14.798 1.00 59.22 99 GLU A C 1
ATOM 754 O O . GLU A 1 99 ? 29.435 -9.661 -14.275 1.00 59.22 99 GLU A O 1
ATOM 759 N N . ASP A 1 100 ? 30.220 -11.752 -14.159 1.00 63.94 100 ASP A N 1
ATOM 760 C CA . ASP A 1 100 ? 29.747 -12.086 -12.796 1.00 63.94 100 ASP A CA 1
ATOM 761 C C . ASP A 1 100 ? 28.223 -11.968 -12.513 1.00 63.94 100 ASP A C 1
ATOM 763 O O . ASP A 1 100 ? 27.812 -12.030 -11.354 1.00 63.94 100 ASP A O 1
ATOM 767 N N . ASN A 1 101 ? 27.369 -11.885 -13.547 1.00 58.25 101 ASN A N 1
ATOM 768 C CA . ASN A 1 101 ? 25.907 -11.675 -13.445 1.00 58.25 101 ASN A CA 1
ATOM 769 C C . ASN A 1 101 ? 25.509 -10.395 -12.679 1.00 58.25 101 ASN A C 1
ATOM 771 O O . ASN A 1 101 ? 24.462 -10.359 -12.035 1.00 58.25 101 ASN A O 1
ATOM 775 N N . PHE A 1 102 ? 26.356 -9.364 -12.701 1.00 59.41 102 PHE A N 1
ATOM 776 C CA . PHE A 1 102 ? 26.008 -8.043 -12.183 1.00 59.41 102 PHE A CA 1
ATOM 777 C C . PHE A 1 102 ? 25.686 -7.115 -13.355 1.00 59.41 102 PHE A C 1
ATOM 779 O O . PHE A 1 102 ? 26.574 -6.803 -14.151 1.00 59.41 102 PHE A O 1
ATOM 786 N N . ASP A 1 103 ? 24.434 -6.669 -13.454 1.00 61.41 103 ASP A N 1
ATOM 787 C CA . ASP A 1 103 ? 24.063 -5.529 -14.290 1.00 61.41 103 ASP A CA 1
ATOM 788 C C . ASP A 1 103 ? 24.008 -4.253 -13.441 1.00 61.41 103 ASP A C 1
ATOM 790 O O . ASP A 1 103 ? 23.435 -4.223 -12.352 1.00 61.41 103 ASP A O 1
ATOM 794 N N . GLY A 1 104 ? 24.624 -3.184 -13.945 1.00 60.72 104 GLY A N 1
ATOM 795 C CA . GLY A 1 104 ? 24.498 -1.846 -13.371 1.00 60.72 104 GLY A CA 1
ATOM 796 C C . GLY A 1 104 ? 23.209 -1.127 -13.788 1.00 60.72 104 GLY A C 1
ATOM 797 O O . GLY A 1 104 ? 22.980 -0.015 -13.321 1.00 60.72 104 GLY A O 1
ATOM 798 N N . ALA A 1 105 ? 22.404 -1.726 -14.668 1.00 72.38 105 ALA A N 1
ATOM 799 C CA . ALA A 1 105 ? 21.134 -1.219 -15.178 1.00 72.38 105 ALA A CA 1
ATOM 800 C C . ALA A 1 105 ? 19.919 -1.678 -14.351 1.00 72.38 105 ALA A C 1
ATOM 802 O O . ALA A 1 105 ? 18.827 -1.793 -14.894 1.00 72.38 105 ALA A O 1
ATOM 803 N N . ALA A 1 106 ? 20.105 -1.944 -13.054 1.00 82.06 106 ALA A N 1
ATOM 804 C CA . ALA A 1 106 ? 19.000 -2.256 -12.157 1.00 82.06 106 ALA A CA 1
ATOM 805 C C . ALA A 1 106 ? 17.966 -1.117 -12.153 1.00 82.06 106 ALA A C 1
ATOM 807 O O . ALA A 1 106 ? 18.331 0.057 -12.014 1.00 82.06 106 ALA A O 1
ATOM 808 N N . GLU A 1 107 ? 16.691 -1.470 -12.284 1.00 89.38 107 GLU A N 1
ATOM 809 C CA . GLU A 1 107 ? 15.579 -0.526 -12.302 1.00 89.38 107 GLU A CA 1
ATOM 810 C C . GLU A 1 107 ? 14.793 -0.642 -10.995 1.00 89.38 107 GLU A C 1
ATOM 812 O O . GLU A 1 107 ? 14.247 -1.688 -10.640 1.00 89.38 107 GLU A O 1
ATOM 817 N N . LEU A 1 108 ? 14.787 0.449 -10.231 1.00 92.75 108 LEU A N 1
ATOM 818 C CA . LEU A 1 108 ? 13.926 0.600 -9.068 1.00 92.75 108 LEU A CA 1
ATOM 819 C C . LEU A 1 108 ? 12.668 1.334 -9.528 1.00 92.75 108 LEU A C 1
ATOM 821 O O . LEU A 1 108 ? 12.720 2.542 -9.751 1.00 92.75 108 LEU A O 1
ATOM 825 N N . TYR A 1 109 ? 11.563 0.604 -9.666 1.00 96.19 109 TYR A N 1
ATOM 826 C CA . TYR A 1 109 ? 10.255 1.225 -9.851 1.00 96.19 109 TYR A CA 1
ATOM 827 C C . TYR A 1 109 ? 9.849 1.977 -8.582 1.00 96.19 109 TYR A C 1
ATOM 829 O O . TYR A 1 109 ? 10.066 1.483 -7.476 1.00 96.19 109 TYR A O 1
ATOM 837 N N . ASP A 1 110 ? 9.270 3.159 -8.760 1.00 97.56 110 ASP A N 1
ATOM 838 C CA . ASP A 1 110 ? 8.809 4.040 -7.688 1.00 97.56 110 ASP A CA 1
ATOM 839 C C . ASP A 1 110 ? 7.333 3.747 -7.369 1.00 97.56 110 ASP A C 1
ATOM 841 O O . ASP A 1 110 ? 6.452 3.955 -8.215 1.00 97.56 110 ASP A O 1
ATOM 845 N N . LEU A 1 111 ? 7.069 3.213 -6.172 1.00 98.31 111 LEU A N 1
ATOM 846 C CA . LEU A 1 111 ? 5.729 2.921 -5.665 1.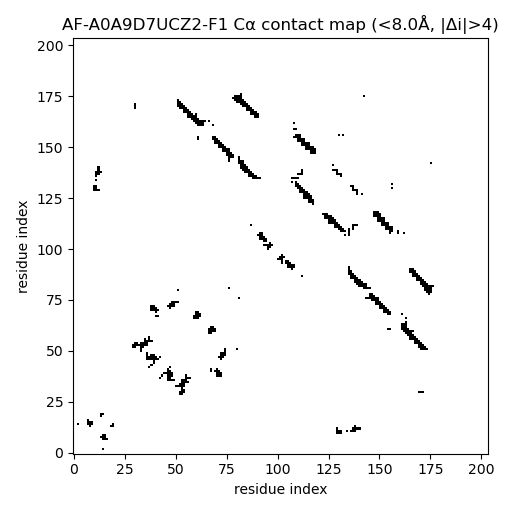00 98.31 111 LEU A CA 1
ATOM 847 C C . LEU A 1 111 ? 5.505 3.641 -4.335 1.00 98.31 111 LEU A C 1
ATOM 849 O O . LEU A 1 111 ? 6.300 3.533 -3.410 1.00 98.31 111 LEU A O 1
ATOM 853 N N . ASP A 1 112 ? 4.348 4.275 -4.215 1.00 98.44 112 ASP A N 1
ATOM 854 C CA . ASP A 1 112 ? 3.913 5.020 -3.045 1.00 98.44 112 ASP A CA 1
ATOM 855 C C . ASP A 1 112 ? 2.773 4.291 -2.313 1.00 98.44 112 ASP A C 1
ATOM 857 O O . ASP A 1 112 ? 1.879 3.692 -2.926 1.00 98.44 112 ASP A O 1
ATOM 861 N N . LEU A 1 113 ? 2.728 4.450 -0.987 1.00 98.56 113 LEU A N 1
ATOM 862 C CA . LEU A 1 113 ? 1.648 3.963 -0.130 1.00 98.56 113 LEU A CA 1
ATOM 863 C C . LEU A 1 113 ? 0.904 5.126 0.534 1.00 98.56 113 LEU A C 1
ATOM 865 O O . LEU A 1 113 ? 1.479 5.920 1.280 1.00 98.56 113 LEU A O 1
ATOM 869 N N . TYR A 1 114 ? -0.406 5.184 0.326 1.00 98.44 114 TYR A N 1
ATOM 870 C CA . TYR A 1 114 ? -1.289 6.222 0.850 1.00 98.44 114 TYR A CA 1
ATOM 871 C C . TYR A 1 114 ? -2.367 5.637 1.752 1.00 98.44 114 TYR A C 1
ATOM 873 O O . TYR A 1 114 ? -2.887 4.555 1.499 1.00 98.44 114 TYR A O 1
ATOM 881 N N . LEU A 1 115 ? -2.771 6.405 2.757 1.00 98.19 115 LEU A N 1
ATOM 882 C CA . LEU A 1 115 ? -3.975 6.174 3.540 1.00 98.19 115 LEU A CA 1
ATOM 883 C C . LEU A 1 115 ? -4.881 7.396 3.412 1.00 98.19 115 LEU A C 1
ATOM 885 O O . LEU A 1 115 ? -4.507 8.497 3.821 1.00 98.19 115 LEU A O 1
ATOM 889 N N . TYR A 1 116 ? -6.084 7.190 2.891 1.00 97.94 116 TYR A N 1
ATOM 890 C CA . TYR A 1 116 ? -7.125 8.208 2.817 1.00 97.94 116 TYR A CA 1
ATOM 891 C C . TYR A 1 116 ? -8.232 7.908 3.821 1.00 97.94 116 TYR A C 1
ATOM 893 O O . TYR A 1 116 ? -8.669 6.767 3.927 1.00 97.94 116 TYR A O 1
ATOM 901 N N . ASP A 1 117 ? -8.708 8.934 4.514 1.00 97.12 117 ASP A N 1
ATOM 902 C CA . ASP A 1 117 ? -10.008 8.919 5.177 1.00 97.12 117 ASP A CA 1
ATOM 903 C C . ASP A 1 117 ? -11.084 9.228 4.129 1.00 97.12 117 ASP A C 1
ATOM 905 O O . ASP A 1 117 ? -10.971 10.206 3.374 1.00 97.12 117 ASP A O 1
ATOM 909 N N . VAL A 1 118 ? -12.083 8.355 4.050 1.00 96.75 118 VAL A N 1
ATOM 910 C CA . VAL A 1 118 ? -13.180 8.396 3.075 1.00 96.75 118 VAL A CA 1
ATOM 911 C C . VAL A 1 118 ? -14.559 8.391 3.741 1.00 96.75 118 VAL A C 1
ATOM 913 O O . VAL A 1 118 ? -15.568 8.214 3.054 1.00 96.75 118 VAL A O 1
ATOM 916 N N . THR A 1 119 ? -14.613 8.645 5.052 1.00 95.50 119 THR A N 1
ATOM 917 C CA . THR A 1 119 ? -15.838 8.647 5.875 1.00 95.50 119 THR A CA 1
ATOM 918 C C . THR A 1 119 ? -16.892 9.614 5.333 1.00 95.50 119 THR A C 1
ATOM 920 O O . THR A 1 119 ? -18.081 9.300 5.241 1.00 95.50 119 THR A O 1
ATOM 923 N N . GLU A 1 120 ? -16.466 10.801 4.893 1.00 89.69 120 GLU A N 1
ATOM 924 C CA . GLU A 1 120 ? -17.326 11.778 4.217 1.00 89.69 120 GLU A CA 1
ATOM 925 C C . GLU A 1 120 ? -17.502 11.415 2.732 1.00 89.69 120 GLU A C 1
ATOM 927 O O . GLU A 1 120 ? -17.076 12.150 1.838 1.00 89.69 120 GLU A O 1
ATOM 932 N N . GLY A 1 121 ? -18.113 10.249 2.490 1.00 78.88 121 GLY A N 1
ATOM 933 C CA . GLY A 1 121 ? -18.265 9.569 1.202 1.00 78.88 121 GLY A CA 1
ATOM 934 C C . GLY A 1 121 ? -18.098 10.446 -0.045 1.00 78.88 121 GLY A C 1
ATOM 935 O O . GLY A 1 121 ? -18.934 11.299 -0.356 1.00 78.88 121 GLY A O 1
ATOM 936 N N . GLY A 1 122 ? -17.025 10.181 -0.796 1.00 72.69 122 GLY A N 1
ATOM 937 C CA . GLY A 1 122 ? -16.673 10.881 -2.036 1.00 72.69 122 GLY A CA 1
ATOM 938 C C . GLY A 1 122 ? -15.614 11.976 -1.881 1.00 72.69 122 GLY A C 1
ATOM 939 O O . GLY A 1 122 ? -15.152 12.504 -2.895 1.00 72.69 122 GLY A O 1
ATOM 940 N N . ILE A 1 123 ? -15.197 12.300 -0.655 1.00 85.25 123 ILE A N 1
ATOM 941 C CA . ILE A 1 123 ? -14.031 13.147 -0.385 1.00 85.25 123 ILE A CA 1
ATOM 942 C C . ILE A 1 123 ? -12.867 12.242 0.012 1.00 85.25 123 ILE A C 1
ATOM 944 O O . ILE A 1 123 ? -12.951 11.518 0.995 1.00 85.25 123 ILE A O 1
ATOM 948 N N . LEU A 1 124 ? -11.776 12.292 -0.756 1.00 90.38 124 LEU A N 1
ATOM 949 C CA . LEU A 1 124 ? -10.514 11.673 -0.361 1.00 90.38 124 LEU A CA 1
ATOM 950 C C . LEU A 1 124 ? -9.731 12.679 0.481 1.00 90.38 124 LEU A C 1
ATOM 952 O O . LEU A 1 124 ? -9.256 13.687 -0.049 1.00 90.38 124 LEU A O 1
ATOM 956 N N . SER A 1 125 ? -9.599 12.413 1.776 1.00 93.38 125 SER A N 1
ATOM 957 C CA . SER A 1 125 ? -8.737 13.191 2.665 1.00 93.38 125 SER A CA 1
ATOM 958 C C . SER A 1 125 ? -7.490 12.376 2.988 1.00 93.38 125 SER A C 1
ATOM 960 O O . SER A 1 125 ? -7.589 11.346 3.643 1.00 93.38 125 SER A O 1
ATOM 962 N N . GLU A 1 126 ? -6.312 12.791 2.511 1.00 95.50 126 GLU A N 1
ATOM 963 C CA . GLU A 1 126 ? -5.058 12.084 2.821 1.00 95.50 126 GLU A CA 1
ATOM 964 C C . GLU A 1 126 ? -4.797 12.156 4.334 1.00 95.50 126 GLU A C 1
ATOM 966 O O . GLU A 1 126 ? -4.559 13.231 4.886 1.00 95.50 126 GLU A O 1
ATOM 971 N N . SER A 1 127 ? -4.881 11.007 5.004 1.00 94.81 127 SER A N 1
ATOM 972 C CA . SER A 1 127 ? -4.601 10.850 6.433 1.00 94.81 127 SER A CA 1
ATOM 973 C C . SER A 1 127 ? -3.108 10.609 6.665 1.00 94.81 127 SER A C 1
ATOM 975 O O . SER A 1 127 ? -2.498 11.180 7.573 1.00 94.81 127 SER A O 1
ATOM 977 N N . SER A 1 128 ? -2.486 9.785 5.818 1.00 96.00 128 SER A N 1
ATOM 978 C CA . SER A 1 128 ? -1.050 9.517 5.869 1.00 96.00 128 SER A CA 1
ATOM 979 C C . SER A 1 128 ? -0.513 9.016 4.536 1.00 96.00 128 SER A C 1
ATOM 981 O O . SER A 1 128 ? -1.269 8.585 3.669 1.00 96.00 128 SER A O 1
ATOM 983 N N . SER A 1 129 ? 0.808 9.030 4.393 1.00 96.56 129 SER A N 1
ATOM 984 C CA . SER A 1 129 ? 1.488 8.519 3.209 1.00 96.56 129 SER A CA 1
ATOM 985 C C . SER A 1 129 ? 2.950 8.176 3.485 1.00 96.56 129 SER A C 1
ATOM 987 O O . SER A 1 129 ? 3.562 8.743 4.397 1.00 96.56 129 SER A O 1
ATOM 989 N N . SER A 1 130 ? 3.510 7.319 2.643 1.00 96.69 130 SER A N 1
ATOM 990 C CA . SER A 1 130 ? 4.921 6.954 2.557 1.00 96.69 130 SER A CA 1
ATOM 991 C C . SER A 1 130 ? 5.275 6.910 1.061 1.00 96.69 130 SER A C 1
ATOM 993 O O . SER A 1 130 ? 4.516 6.314 0.296 1.00 96.69 130 SER A O 1
ATOM 995 N N . LYS A 1 131 ? 6.300 7.671 0.647 1.00 96.44 131 LYS A N 1
ATOM 996 C CA . LYS A 1 131 ? 6.554 8.049 -0.762 1.00 96.44 131 LYS A CA 1
ATOM 997 C C . LYS A 1 131 ? 8.052 8.210 -1.068 1.00 96.44 131 LYS A C 1
ATOM 999 O O . LYS A 1 131 ? 8.517 9.310 -1.388 1.00 96.44 131 LYS A O 1
ATOM 1004 N N . SER A 1 132 ? 8.847 7.186 -0.796 1.00 93.88 132 SER A N 1
ATOM 1005 C CA . SER A 1 132 ? 10.290 7.205 -1.019 1.00 93.88 132 SER A CA 1
ATOM 1006 C C . SER A 1 132 ? 10.630 6.829 -2.456 1.00 93.88 132 SER A C 1
ATOM 1008 O O . SER A 1 132 ? 10.549 5.676 -2.854 1.00 93.88 132 SER A O 1
ATOM 1010 N N . ALA A 1 133 ? 11.187 7.781 -3.201 1.00 93.94 133 ALA A N 1
ATOM 1011 C CA . ALA A 1 133 ? 11.637 7.541 -4.574 1.00 93.94 133 ALA A CA 1
ATOM 1012 C C . ALA A 1 133 ? 12.933 6.701 -4.682 1.00 93.94 133 ALA A C 1
ATOM 1014 O O . ALA A 1 133 ? 13.506 6.570 -5.766 1.00 93.94 133 ALA A O 1
ATOM 1015 N N . VAL A 1 134 ? 13.489 6.228 -3.560 1.00 92.12 134 VAL A N 1
ATOM 1016 C CA . VAL A 1 134 ? 14.805 5.557 -3.505 1.00 92.12 134 VAL A CA 1
ATOM 1017 C C . VAL A 1 134 ? 14.816 4.263 -2.698 1.00 92.12 134 VAL A C 1
ATOM 1019 O O . VAL A 1 134 ? 15.827 3.558 -2.713 1.00 92.12 134 VAL A O 1
ATOM 1022 N N . ASP A 1 135 ? 13.729 3.950 -1.999 1.00 91.81 135 ASP A N 1
ATOM 1023 C CA . ASP A 1 135 ? 13.569 2.698 -1.268 1.00 91.81 135 ASP A CA 1
ATOM 1024 C C . ASP A 1 135 ? 12.637 1.765 -2.051 1.00 91.81 135 ASP A C 1
ATOM 1026 O O . ASP A 1 135 ? 11.811 2.210 -2.836 1.00 91.81 135 ASP A O 1
ATOM 1030 N N . ASN A 1 136 ? 12.770 0.456 -1.838 1.00 94.06 136 ASN A N 1
ATOM 1031 C CA . ASN A 1 136 ? 11.872 -0.554 -2.408 1.00 94.06 136 ASN A CA 1
ATOM 1032 C C . ASN A 1 136 ? 10.808 -1.030 -1.401 1.00 94.06 136 ASN A C 1
ATOM 1034 O O . ASN A 1 136 ? 10.316 -2.164 -1.468 1.00 94.06 136 ASN A O 1
ATOM 1038 N N . THR A 1 137 ? 10.544 -0.196 -0.396 1.00 95.88 137 THR A N 1
ATOM 1039 C CA . THR A 1 137 ? 9.565 -0.440 0.655 1.00 95.88 137 THR A CA 1
ATOM 1040 C C . THR A 1 137 ? 8.861 0.853 1.016 1.00 95.88 137 THR A C 1
ATOM 1042 O O . THR A 1 137 ? 9.489 1.902 1.033 1.00 95.88 137 THR A O 1
ATOM 1045 N N . GLU A 1 138 ? 7.591 0.764 1.399 1.00 96.75 138 GLU A N 1
ATOM 1046 C CA . GLU A 1 138 ? 6.835 1.866 1.993 1.00 96.75 138 GLU A CA 1
ATOM 1047 C C . GLU A 1 138 ? 6.116 1.383 3.246 1.00 96.75 138 GLU A C 1
ATOM 1049 O O . GLU A 1 138 ? 5.506 0.313 3.246 1.00 96.75 138 GLU A O 1
ATOM 1054 N N . ASN A 1 139 ? 6.178 2.149 4.336 1.00 95.12 139 ASN A N 1
ATOM 1055 C CA . ASN A 1 139 ? 5.652 1.708 5.626 1.00 95.12 139 ASN A CA 1
ATOM 1056 C C . ASN A 1 139 ? 4.755 2.764 6.264 1.00 95.12 139 ASN A C 1
ATOM 1058 O O . ASN A 1 139 ? 5.136 3.919 6.461 1.00 95.12 139 ASN A O 1
ATOM 1062 N N . LEU A 1 140 ? 3.572 2.339 6.697 1.00 94.12 140 LEU A N 1
ATOM 1063 C CA . LEU A 1 140 ? 2.653 3.165 7.465 1.00 94.12 140 LEU A CA 1
ATOM 1064 C C . LEU A 1 140 ? 2.524 2.651 8.894 1.00 94.12 140 LEU A C 1
ATOM 1066 O O . LEU A 1 140 ? 2.335 1.464 9.150 1.00 94.12 140 LEU A O 1
ATOM 1070 N N . TRP A 1 141 ? 2.580 3.600 9.822 1.00 91.69 141 TRP A N 1
ATOM 1071 C CA . TRP A 1 141 ? 2.221 3.430 11.221 1.00 91.69 141 TRP A CA 1
ATOM 1072 C C . TRP A 1 141 ? 1.305 4.586 11.583 1.00 91.69 141 TRP A C 1
ATOM 1074 O O . TRP A 1 141 ? 1.773 5.715 11.759 1.00 91.69 141 TRP A O 1
ATOM 1084 N N . VAL A 1 142 ? 0.009 4.314 11.698 1.00 91.69 142 VAL A N 1
ATOM 1085 C CA . VAL A 1 142 ? -1.000 5.365 11.853 1.00 91.69 142 VAL A CA 1
ATOM 1086 C C . VAL A 1 142 ? -1.994 4.984 12.941 1.00 91.69 142 VAL A C 1
ATOM 1088 O O . VAL A 1 142 ? -2.484 3.858 12.980 1.00 91.69 142 VAL A O 1
ATOM 1091 N N . LEU A 1 143 ? -2.272 5.938 13.833 1.00 93.44 143 LEU A N 1
ATOM 1092 C CA . LEU A 1 143 ? -3.415 5.856 14.732 1.00 93.44 143 LEU A CA 1
ATOM 1093 C C . LEU A 1 143 ? -4.653 6.329 13.960 1.00 93.44 143 LEU A C 1
ATOM 1095 O O . LEU A 1 143 ? -4.668 7.458 13.476 1.00 93.44 143 LEU A O 1
ATOM 1099 N N . LEU A 1 144 ? -5.640 5.455 13.841 1.00 94.44 144 LEU A N 1
ATOM 1100 C CA . LEU A 1 144 ? -6.914 5.666 13.170 1.00 94.44 144 LEU A CA 1
ATOM 1101 C C . LEU A 1 144 ? -7.927 6.308 14.127 1.00 94.44 144 LEU A C 1
ATOM 1103 O O . LEU A 1 144 ? -7.813 6.180 15.352 1.00 94.44 144 LEU A O 1
ATOM 1107 N N . GLU A 1 145 ? -8.920 6.980 13.558 1.00 93.75 145 GLU A N 1
ATOM 1108 C CA . GLU A 1 145 ? -10.092 7.480 14.274 1.00 93.75 145 GLU A CA 1
ATOM 1109 C C . GLU A 1 145 ? -11.179 6.395 14.278 1.00 93.75 145 GLU A C 1
ATOM 1111 O O . GLU A 1 145 ? -11.354 5.682 13.295 1.00 93.75 145 GLU A O 1
ATOM 1116 N N . ASP A 1 146 ? -11.853 6.215 15.414 1.00 93.06 146 ASP A N 1
ATOM 1117 C CA . ASP A 1 146 ? -12.922 5.219 15.572 1.00 93.06 146 ASP A CA 1
ATOM 1118 C C . ASP A 1 146 ? -14.156 5.595 14.741 1.00 93.06 146 ASP A C 1
ATOM 1120 O O . ASP A 1 146 ? -14.498 6.775 14.679 1.00 93.06 146 ASP A O 1
ATOM 1124 N N . ASP A 1 147 ? -14.836 4.602 14.158 1.00 93.06 147 ASP A N 1
ATOM 1125 C CA . ASP A 1 147 ? -16.025 4.762 13.297 1.00 93.06 147 ASP A CA 1
ATOM 1126 C C . ASP A 1 147 ? -15.746 5.551 11.999 1.00 93.06 147 ASP A C 1
ATOM 1128 O O . ASP A 1 147 ? -16.639 6.183 11.433 1.00 93.06 147 ASP A O 1
ATOM 1132 N N . HIS A 1 148 ? -14.492 5.533 11.532 1.00 94.94 148 HIS A N 1
ATOM 1133 C CA . HIS A 1 148 ? -14.080 6.125 10.257 1.00 94.94 148 HIS A CA 1
ATOM 1134 C C . HIS A 1 148 ? -13.813 5.052 9.199 1.00 94.94 148 HIS A C 1
ATOM 1136 O O . HIS A 1 148 ? -13.247 3.991 9.483 1.00 94.94 148 HIS A O 1
ATOM 1142 N N . ASP A 1 149 ? -14.169 5.372 7.958 1.00 96.19 149 ASP A N 1
ATOM 1143 C CA . ASP A 1 149 ? -13.890 4.550 6.787 1.00 96.19 149 ASP A CA 1
ATOM 1144 C C . ASP A 1 149 ? -12.590 5.010 6.130 1.00 96.19 149 ASP A C 1
ATOM 1146 O O . ASP A 1 149 ? -12.389 6.196 5.850 1.00 96.19 149 ASP A O 1
ATOM 1150 N N . TYR A 1 150 ? -11.712 4.058 5.836 1.00 97.19 150 TYR A N 1
ATOM 1151 C CA . TYR A 1 150 ? -10.403 4.310 5.255 1.00 97.19 150 TYR A CA 1
ATOM 1152 C C . TYR A 1 150 ? -10.212 3.577 3.932 1.00 97.19 150 TYR A C 1
ATOM 1154 O O . TYR A 1 150 ? -10.769 2.507 3.690 1.00 97.19 150 TYR A O 1
ATOM 1162 N N . MET A 1 151 ? -9.359 4.157 3.089 1.00 97.69 151 MET A N 1
ATOM 1163 C CA . MET A 1 151 ? -8.836 3.544 1.876 1.00 97.69 151 MET A CA 1
ATOM 1164 C C . MET A 1 151 ? -7.306 3.545 1.931 1.00 97.69 151 MET A C 1
ATOM 1166 O O . MET A 1 151 ? -6.669 4.596 1.808 1.00 97.69 151 MET A O 1
ATOM 1170 N N . LEU A 1 152 ? -6.716 2.365 2.096 1.00 98.44 152 LEU A N 1
ATOM 1171 C CA . LEU A 1 152 ? -5.297 2.132 1.851 1.00 98.44 152 LEU A CA 1
ATOM 1172 C C . LEU A 1 152 ? -5.099 2.005 0.338 1.00 98.44 152 LEU A C 1
ATOM 1174 O O . LEU A 1 152 ? -5.871 1.317 -0.330 1.00 98.44 152 LEU A O 1
ATOM 1178 N N . LYS A 1 153 ? -4.113 2.705 -0.221 1.00 98.31 153 LYS A N 1
ATOM 1179 C CA . LYS A 1 153 ? -3.938 2.795 -1.670 1.00 98.31 153 LYS A CA 1
ATOM 1180 C C . LYS A 1 153 ? -2.475 2.707 -2.087 1.00 98.31 153 LYS A C 1
ATOM 1182 O O . LYS A 1 153 ? -1.647 3.435 -1.543 1.00 98.31 153 LYS A O 1
ATOM 1187 N N . VAL A 1 154 ? -2.193 1.862 -3.076 1.00 98.62 154 VAL A N 1
ATOM 1188 C CA . VAL A 1 154 ? -0.894 1.781 -3.763 1.00 98.62 154 VAL A CA 1
ATOM 1189 C C . VAL A 1 154 ? -0.988 2.524 -5.092 1.00 98.62 154 VAL A C 1
ATOM 1191 O O . VAL A 1 154 ? -1.962 2.364 -5.837 1.00 98.62 154 VAL A O 1
ATOM 1194 N N . LEU A 1 155 ? 0.009 3.357 -5.380 1.00 98.38 155 LEU A N 1
ATOM 1195 C CA . LEU A 1 155 ? 0.128 4.129 -6.617 1.00 98.38 155 LEU A CA 1
ATOM 1196 C C . LEU A 1 155 ? 1.583 4.118 -7.098 1.00 98.38 155 LEU A C 1
ATOM 1198 O O . LEU A 1 155 ? 2.481 4.098 -6.264 1.00 98.38 155 LEU A O 1
ATOM 1202 N N . PRO A 1 156 ? 1.849 4.199 -8.410 1.00 98.06 156 PRO A N 1
ATOM 1203 C CA . PRO A 1 156 ? 3.153 4.630 -8.895 1.00 98.06 156 PRO A CA 1
ATOM 1204 C C . PRO A 1 156 ? 3.496 6.020 -8.359 1.00 98.06 156 PRO A C 1
ATOM 1206 O O . PRO A 1 156 ? 2.604 6.872 -8.254 1.00 98.06 156 PRO A O 1
ATOM 1209 N N . GLY A 1 157 ? 4.777 6.268 -8.100 1.00 97.00 157 GLY A N 1
ATOM 1210 C CA . GLY A 1 157 ? 5.270 7.603 -7.782 1.00 97.00 157 GLY A CA 1
ATOM 1211 C C . GLY A 1 157 ? 4.927 8.614 -8.882 1.00 97.00 157 GLY A C 1
ATOM 1212 O O . GLY A 1 157 ? 4.738 8.267 -10.051 1.00 97.00 157 GLY A O 1
ATOM 1213 N N . GLU A 1 158 ? 4.833 9.899 -8.529 1.00 94.19 158 GLU A N 1
ATOM 1214 C CA . GLU A 1 158 ? 4.282 10.945 -9.415 1.00 94.19 158 GLU A CA 1
ATOM 1215 C C . GLU A 1 158 ? 4.980 11.028 -10.787 1.00 94.19 158 GLU A C 1
ATOM 1217 O O . GLU A 1 158 ? 4.350 11.363 -11.791 1.00 94.19 158 GLU A O 1
ATOM 1222 N N . SER A 1 159 ? 6.282 10.729 -10.835 1.00 93.69 159 SER A N 1
ATOM 1223 C CA . SER A 1 159 ? 7.095 10.774 -12.061 1.00 93.69 159 SER A CA 1
ATOM 1224 C C . SER A 1 159 ? 7.352 9.399 -12.687 1.00 93.69 159 SER A C 1
ATOM 1226 O O . SER A 1 159 ? 8.112 9.312 -13.651 1.00 93.69 159 SER A O 1
ATOM 1228 N N . GLN A 1 160 ? 6.750 8.336 -12.151 1.00 96.56 160 GLN A N 1
ATOM 1229 C CA . GLN A 1 160 ? 6.920 6.976 -12.644 1.00 96.56 160 GLN A CA 1
ATOM 1230 C C . GLN A 1 160 ? 6.104 6.775 -13.928 1.00 96.56 160 GLN A C 1
ATOM 1232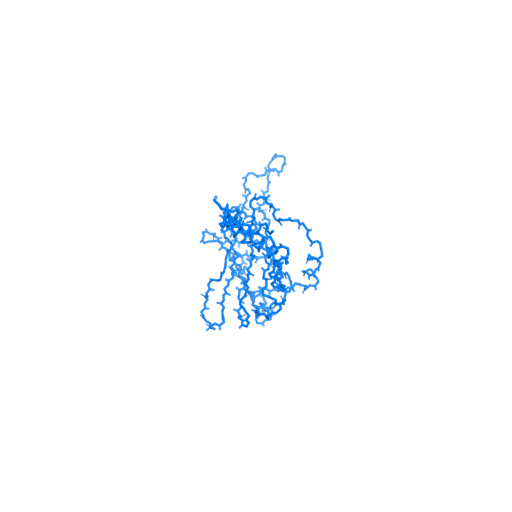 O O . GLN A 1 160 ? 4.872 6.870 -13.947 1.00 96.56 160 GLN A O 1
ATOM 1237 N N . GLU A 1 161 ? 6.810 6.492 -15.021 1.00 96.19 161 GLU A N 1
ATOM 1238 C CA . GLU A 1 161 ? 6.195 6.071 -16.282 1.00 96.19 161 GLU A CA 1
ATOM 1239 C C . GLU A 1 161 ? 5.550 4.688 -16.133 1.00 96.19 161 GLU A C 1
ATOM 1241 O O . GLU A 1 161 ? 5.899 3.938 -15.221 1.00 96.19 161 GLU A O 1
ATOM 1246 N N . ASP A 1 162 ? 4.621 4.346 -17.032 1.00 97.00 162 ASP A N 1
ATOM 1247 C CA . ASP A 1 162 ? 3.936 3.048 -17.006 1.00 97.00 162 ASP A CA 1
ATOM 1248 C C . ASP A 1 162 ? 4.941 1.885 -17.031 1.00 97.00 162 ASP A C 1
ATOM 1250 O O . ASP A 1 162 ? 5.830 1.824 -17.884 1.00 97.00 162 ASP A O 1
ATOM 1254 N N . PHE A 1 163 ? 4.744 0.928 -16.128 1.00 96.25 163 PHE A N 1
ATOM 1255 C CA . PHE A 1 163 ? 5.587 -0.251 -15.952 1.00 96.25 163 PHE A CA 1
ATOM 1256 C C . PHE A 1 163 ? 4.734 -1.492 -15.669 1.00 96.25 163 PHE A C 1
ATOM 1258 O O . PHE A 1 163 ? 3.509 -1.414 -15.544 1.00 96.25 163 PHE A O 1
ATOM 1265 N N . GLN A 1 164 ? 5.370 -2.660 -15.640 1.00 96.25 164 GLN A N 1
ATOM 1266 C CA . GLN A 1 164 ? 4.731 -3.899 -15.211 1.00 96.25 164 GLN A CA 1
ATOM 1267 C C . GLN A 1 164 ? 5.652 -4.603 -14.226 1.00 96.25 164 GLN A C 1
ATOM 1269 O O . GLN A 1 164 ? 6.698 -5.109 -14.625 1.00 96.25 164 GLN A O 1
ATOM 1274 N N . TRP A 1 165 ? 5.257 -4.635 -12.959 1.00 96.25 165 TRP A N 1
ATOM 1275 C CA . TRP A 1 165 ? 6.035 -5.268 -11.901 1.00 96.25 165 TRP A CA 1
ATOM 1276 C C . TRP A 1 165 ? 5.143 -5.857 -10.816 1.00 96.25 165 TRP A C 1
ATOM 1278 O O . TRP A 1 165 ? 3.943 -5.589 -10.798 1.00 96.25 165 TRP A O 1
ATOM 1288 N N . ASP A 1 166 ? 5.720 -6.665 -9.931 1.00 96.25 166 ASP A N 1
ATOM 1289 C CA . ASP A 1 166 ? 5.006 -7.240 -8.800 1.00 96.25 166 ASP A CA 1
ATOM 1290 C C . ASP A 1 166 ? 5.265 -6.476 -7.497 1.00 96.25 166 ASP A C 1
ATOM 1292 O O . ASP A 1 166 ? 6.315 -5.862 -7.287 1.00 96.25 166 ASP A O 1
ATOM 1296 N N . TYR A 1 167 ? 4.293 -6.519 -6.591 1.00 98.00 167 TYR A N 1
ATOM 1297 C CA . TYR A 1 167 ? 4.469 -6.037 -5.225 1.00 98.00 167 TYR A CA 1
ATOM 1298 C C . TYR A 1 167 ? 3.757 -6.949 -4.229 1.00 98.00 167 TYR A C 1
ATOM 1300 O O . TYR A 1 167 ? 2.839 -7.696 -4.563 1.00 98.00 167 TYR A O 1
ATOM 1308 N N . ALA A 1 168 ? 4.175 -6.860 -2.970 1.00 97.88 168 ALA A N 1
ATOM 1309 C CA . ALA A 1 168 ? 3.457 -7.427 -1.842 1.00 97.88 168 ALA A CA 1
ATOM 1310 C C . ALA A 1 168 ? 3.079 -6.320 -0.856 1.00 97.88 168 ALA A C 1
ATOM 1312 O O . ALA A 1 168 ? 3.924 -5.524 -0.443 1.00 97.88 168 ALA A O 1
ATOM 1313 N N . LEU A 1 169 ? 1.815 -6.297 -0.449 1.00 98.38 169 LEU A N 1
ATOM 1314 C CA . LEU A 1 169 ? 1.303 -5.424 0.599 1.00 98.38 169 LEU A CA 1
ATOM 1315 C C . LEU A 1 169 ? 0.863 -6.285 1.777 1.00 98.38 169 LEU A C 1
ATOM 1317 O O . LEU A 1 169 ? 0.136 -7.256 1.607 1.00 98.38 169 LEU A O 1
ATOM 1321 N N . ALA A 1 170 ? 1.275 -5.930 2.987 1.00 97.25 170 ALA A N 1
ATOM 1322 C CA . ALA A 1 170 ? 0.830 -6.595 4.205 1.00 97.25 170 ALA A CA 1
ATOM 1323 C C . ALA A 1 170 ? 0.333 -5.569 5.215 1.00 97.25 170 ALA A C 1
ATOM 1325 O O . ALA A 1 170 ? 0.944 -4.513 5.381 1.00 97.25 170 ALA A O 1
ATOM 1326 N N . TRP A 1 171 ? -0.743 -5.896 5.929 1.00 96.44 171 TRP A N 1
ATOM 1327 C CA . TRP A 1 171 ? -1.320 -5.002 6.928 1.00 96.44 171 TRP A CA 1
ATOM 1328 C C . TRP A 1 171 ? -1.804 -5.731 8.172 1.00 96.44 171 TRP A C 1
ATOM 1330 O O . TRP A 1 171 ? -2.091 -6.934 8.193 1.00 96.44 171 TRP A O 1
ATOM 1340 N N . ARG A 1 172 ? -1.911 -4.945 9.238 1.00 93.75 172 ARG A N 1
ATOM 1341 C CA . ARG A 1 172 ? -2.527 -5.334 10.495 1.00 93.75 172 ARG A CA 1
ATOM 1342 C C . ARG A 1 172 ? -3.079 -4.116 11.217 1.00 93.75 172 ARG A C 1
ATOM 1344 O O . ARG A 1 172 ? -2.404 -3.092 11.308 1.00 93.75 172 ARG A O 1
ATOM 1351 N N . MET A 1 173 ? -4.247 -4.296 11.810 1.00 93.00 173 MET A N 1
ATOM 1352 C CA . MET A 1 173 ? -4.889 -3.366 12.722 1.00 93.00 173 MET A CA 1
ATOM 1353 C C . MET A 1 173 ? -4.972 -4.008 14.108 1.00 93.00 173 MET A C 1
ATOM 1355 O O . MET A 1 173 ? -5.495 -5.112 14.255 1.00 93.00 173 MET A O 1
ATOM 1359 N N . ASP A 1 174 ? -4.431 -3.336 15.121 1.00 88.94 174 ASP A N 1
ATOM 1360 C CA . ASP A 1 174 ? -4.529 -3.756 16.524 1.00 88.94 174 ASP A CA 1
ATOM 1361 C C . ASP A 1 174 ? -5.104 -2.631 17.390 1.00 88.94 174 ASP A C 1
ATOM 1363 O O . ASP A 1 174 ? -5.197 -1.477 16.968 1.00 88.94 174 ASP A O 1
ATOM 1367 N N . ALA A 1 175 ? -5.366 -2.940 18.658 1.00 82.81 175 ALA A N 1
ATOM 1368 C CA . ALA A 1 175 ? -5.630 -1.928 19.667 1.00 82.81 175 ALA A CA 1
ATOM 1369 C C . ALA A 1 175 ? -4.485 -0.913 19.751 1.00 82.81 175 ALA A C 1
ATOM 1371 O O . ALA A 1 175 ? -3.299 -1.268 19.788 1.00 82.81 175 ALA A O 1
ATOM 1372 N N . ALA A 1 176 ? -4.849 0.365 19.864 1.00 75.12 176 ALA A N 1
ATOM 1373 C CA . ALA A 1 176 ? -3.893 1.401 20.208 1.00 75.12 176 ALA A CA 1
ATOM 1374 C C . ALA A 1 176 ? -3.204 1.043 21.533 1.00 75.12 176 ALA A C 1
ATOM 1376 O O . ALA A 1 176 ? -3.846 0.633 22.504 1.00 75.12 176 ALA A O 1
ATOM 1377 N N . ALA A 1 177 ? -1.878 1.187 21.586 1.00 65.50 177 ALA A N 1
ATOM 1378 C CA . ALA A 1 177 ? -1.141 0.929 22.814 1.00 65.50 177 ALA A CA 1
ATOM 1379 C C . ALA A 1 177 ? -1.701 1.812 23.941 1.00 65.50 177 ALA A C 1
ATOM 1381 O O . ALA A 1 177 ? -1.736 3.037 23.819 1.00 65.50 177 ALA A O 1
ATOM 1382 N N . ALA A 1 178 ? -2.126 1.195 25.048 1.00 58.97 178 ALA A N 1
ATOM 1383 C CA . ALA A 1 178 ? -2.592 1.943 26.208 1.00 58.97 178 ALA A CA 1
ATOM 1384 C C . ALA A 1 178 ? -1.492 2.924 26.668 1.00 58.97 178 ALA A C 1
ATOM 1386 O O . ALA A 1 178 ? -0.318 2.531 26.714 1.00 58.97 178 ALA A O 1
ATOM 1387 N N . PRO A 1 179 ? -1.833 4.172 27.051 1.00 55.50 179 PRO A N 1
ATOM 1388 C CA . PRO A 1 179 ? -0.858 5.084 27.630 1.00 55.50 179 PRO A CA 1
ATOM 1389 C C . PRO A 1 179 ? -0.190 4.388 28.812 1.00 55.50 179 PRO A C 1
ATOM 1391 O O . PRO A 1 179 ? -0.878 3.889 29.707 1.00 55.50 179 PRO A O 1
ATOM 1394 N N . VAL A 1 180 ? 1.144 4.324 28.820 1.00 43.12 180 VAL A N 1
ATOM 1395 C CA . VAL A 1 180 ? 1.868 3.691 29.926 1.00 43.12 180 VAL A CA 1
ATOM 1396 C C . VAL A 1 180 ? 1.470 4.433 31.204 1.00 43.12 180 VAL A C 1
ATOM 1398 O O . VAL A 1 180 ? 1.720 5.640 31.291 1.00 43.12 180 VAL A O 1
ATOM 1401 N N . PRO A 1 181 ? 0.840 3.778 32.198 1.00 51.72 181 PRO A N 1
ATOM 1402 C CA . PRO A 1 181 ? 0.504 4.457 33.432 1.00 51.72 181 PRO A CA 1
ATOM 1403 C C . PRO A 1 181 ? 1.815 4.923 34.051 1.00 51.72 181 PRO A C 1
ATOM 1405 O O . PRO A 1 181 ? 2.690 4.112 34.368 1.00 51.72 181 PRO A O 1
ATOM 1408 N N . ILE A 1 182 ? 1.974 6.239 34.201 1.00 51.53 182 ILE A N 1
ATOM 1409 C CA . ILE A 1 182 ? 3.058 6.805 34.999 1.00 51.53 182 ILE A CA 1
ATOM 1410 C C . ILE A 1 182 ? 2.952 6.136 36.366 1.00 51.53 182 ILE A C 1
ATOM 1412 O O . ILE A 1 182 ? 1.977 6.341 37.092 1.00 51.53 182 ILE A O 1
ATOM 1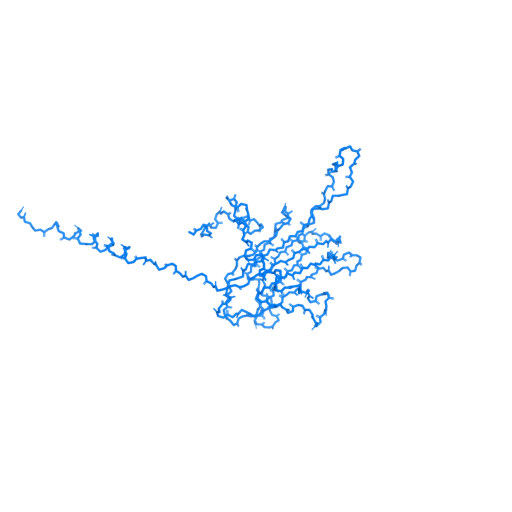416 N N . SER A 1 183 ? 3.913 5.264 36.680 1.00 48.50 183 SER A N 1
ATOM 1417 C CA . SER A 1 183 ? 3.934 4.539 37.946 1.00 48.50 183 SER A CA 1
ATOM 1418 C C . SER A 1 183 ? 3.736 5.532 39.090 1.00 48.50 183 SER A C 1
ATOM 1420 O O . SER A 1 183 ? 4.339 6.608 39.083 1.00 48.50 183 SER A O 1
ATOM 1422 N N . GLY A 1 184 ? 2.937 5.175 40.101 1.00 50.97 184 GLY A N 1
ATOM 1423 C CA . GLY A 1 184 ? 2.726 6.006 41.296 1.00 50.97 184 GLY A CA 1
ATOM 1424 C C . GLY A 1 184 ? 4.028 6.435 41.998 1.00 50.97 184 GLY A C 1
ATOM 1425 O O . GLY A 1 184 ? 4.026 7.382 42.783 1.00 50.97 184 GLY A O 1
ATOM 1426 N N . ALA A 1 185 ? 5.163 5.806 41.668 1.00 53.53 185 ALA A N 1
ATOM 1427 C CA . ALA A 1 185 ? 6.500 6.247 42.057 1.00 53.53 185 ALA A CA 1
ATOM 1428 C C . ALA A 1 185 ? 6.863 7.661 41.550 1.00 53.53 185 ALA A C 1
ATOM 1430 O O . ALA A 1 185 ? 7.527 8.406 42.269 1.00 53.53 185 ALA A O 1
ATOM 1431 N N . VAL A 1 186 ? 6.398 8.075 40.365 1.00 54.44 186 VAL A N 1
ATOM 1432 C CA . VAL A 1 186 ? 6.647 9.425 39.819 1.00 54.44 186 VAL A CA 1
ATOM 1433 C C . VAL A 1 186 ? 5.888 10.491 40.622 1.00 54.44 186 VAL A C 1
ATOM 1435 O O . VAL A 1 186 ? 6.430 11.563 40.893 1.00 54.44 186 VAL A O 1
ATOM 1438 N N . TRP A 1 187 ? 4.692 10.165 41.123 1.00 49.66 187 TRP A N 1
ATOM 1439 C CA . TRP A 1 187 ? 3.946 11.024 42.053 1.00 49.66 187 TRP A CA 1
ATOM 1440 C C . TRP A 1 187 ? 4.622 11.143 43.427 1.00 49.66 187 TRP A C 1
ATOM 1442 O O . TRP A 1 187 ? 4.682 12.236 43.998 1.00 49.66 187 TRP A O 1
ATOM 1452 N N . LEU A 1 188 ? 5.193 10.052 43.945 1.00 51.38 188 LEU A N 1
ATOM 1453 C CA . LEU A 1 188 ? 5.926 10.074 45.216 1.00 51.38 188 LEU A CA 1
ATOM 1454 C C . LEU A 1 188 ? 7.187 10.949 45.144 1.00 51.38 188 LEU A C 1
ATOM 1456 O O . LEU A 1 188 ? 7.439 11.716 46.072 1.00 51.38 188 LEU A O 1
ATOM 1460 N N . ILE A 1 189 ? 7.925 10.928 44.030 1.00 54.38 189 ILE A N 1
ATOM 1461 C CA . ILE A 1 189 ? 9.111 11.785 43.851 1.00 54.38 189 ILE A CA 1
ATOM 1462 C C . ILE A 1 189 ? 8.709 13.264 43.689 1.00 54.38 189 ILE A C 1
ATOM 1464 O O . ILE A 1 189 ? 9.341 14.134 44.289 1.00 54.38 189 ILE A O 1
ATOM 1468 N N . GLY A 1 190 ? 7.620 13.566 42.972 1.00 51.50 190 GLY A N 1
ATOM 1469 C CA . GLY A 1 190 ? 7.107 14.939 42.828 1.00 51.50 190 GLY A CA 1
ATOM 1470 C C . GLY A 1 190 ? 6.633 15.563 44.149 1.00 51.50 190 GLY A C 1
ATOM 1471 O O . GLY A 1 190 ? 6.934 16.721 44.444 1.00 51.50 190 GLY A O 1
ATOM 1472 N N . SER A 1 191 ? 5.953 14.782 44.993 1.00 55.78 191 SER A N 1
ATOM 1473 C CA . SER A 1 191 ? 5.516 15.238 46.322 1.00 55.78 191 SER A CA 1
ATOM 1474 C C . SER A 1 191 ? 6.674 15.425 47.317 1.00 55.78 191 SER A C 1
ATOM 1476 O O . SER A 1 191 ? 6.621 16.327 48.156 1.00 55.78 191 SER A O 1
ATOM 1478 N N . ALA A 1 192 ? 7.761 14.656 47.182 1.00 49.84 192 ALA A N 1
ATOM 1479 C CA . ALA A 1 192 ? 8.962 14.818 48.000 1.00 49.84 192 ALA A CA 1
ATOM 1480 C C . ALA A 1 192 ? 9.707 16.135 47.705 1.00 49.84 192 ALA A C 1
ATOM 1482 O O . ALA A 1 192 ? 10.209 16.766 48.635 1.00 49.84 192 ALA A O 1
ATOM 1483 N N . PHE A 1 193 ? 9.724 16.606 46.450 1.00 48.88 193 PHE A N 1
ATOM 1484 C CA . PHE A 1 193 ? 10.337 17.895 46.101 1.00 48.88 193 PHE A CA 1
ATOM 1485 C C . PHE A 1 193 ? 9.544 19.104 46.621 1.00 48.88 193 PHE A C 1
ATOM 1487 O O . PHE A 1 193 ? 10.159 20.061 47.090 1.00 48.88 193 PHE A O 1
ATOM 1494 N N . MET A 1 194 ? 8.205 19.050 46.641 1.00 51.81 194 MET A N 1
ATOM 1495 C CA . MET A 1 194 ? 7.397 20.115 47.263 1.00 51.81 194 MET A CA 1
ATOM 1496 C C . MET A 1 194 ? 7.473 20.114 48.798 1.00 51.81 194 MET A C 1
ATOM 1498 O O . MET A 1 194 ? 7.427 21.180 49.413 1.00 51.81 194 MET A O 1
ATOM 1502 N N . ALA A 1 195 ? 7.638 18.948 49.432 1.00 51.56 195 ALA A N 1
ATOM 1503 C CA . ALA A 1 195 ? 7.831 18.866 50.880 1.00 51.56 195 ALA A CA 1
ATOM 1504 C C . ALA A 1 195 ? 9.217 19.379 51.322 1.00 51.56 195 ALA A C 1
ATOM 1506 O O . ALA A 1 195 ? 9.332 19.978 52.391 1.00 51.56 195 ALA A O 1
ATOM 1507 N N . LEU A 1 196 ? 10.263 19.213 50.500 1.00 43.56 196 LEU A N 1
ATOM 1508 C CA . LEU A 1 196 ? 11.619 19.665 50.839 1.00 43.56 196 LEU A CA 1
ATOM 1509 C C . LEU A 1 196 ? 11.834 21.177 50.634 1.00 43.56 196 LEU A C 1
ATOM 1511 O O . LEU A 1 196 ? 12.646 21.770 51.341 1.00 43.56 196 LEU A O 1
ATOM 1515 N N . SER A 1 197 ? 11.083 21.832 49.739 1.00 49.03 197 SER A N 1
ATOM 1516 C CA . SER A 1 197 ? 11.114 23.300 49.591 1.00 49.03 197 SER A CA 1
ATOM 1517 C C . SER A 1 197 ? 10.356 24.054 50.695 1.00 49.03 197 SER A C 1
ATOM 1519 O O . SER A 1 197 ? 10.471 25.273 50.788 1.00 49.03 197 SER A O 1
ATOM 1521 N N . GLY A 1 198 ? 9.588 23.350 51.537 1.00 50.56 198 GLY A N 1
ATOM 1522 C CA . GLY A 1 198 ? 8.783 23.933 52.617 1.00 50.56 198 GLY A CA 1
ATOM 1523 C C . GLY A 1 198 ? 9.435 23.954 54.008 1.00 50.56 198 GLY A C 1
ATOM 1524 O O . GLY A 1 198 ? 8.851 24.525 54.924 1.00 50.56 198 GLY A O 1
ATOM 1525 N N . ILE A 1 199 ? 10.624 23.363 54.202 1.00 50.59 199 ILE A N 1
ATOM 1526 C CA . ILE A 1 199 ? 11.270 23.219 55.532 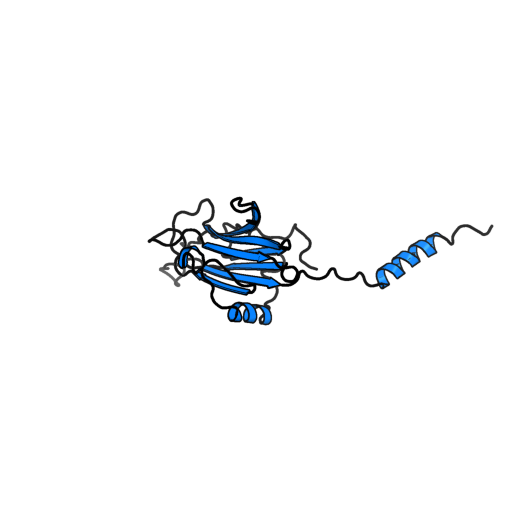1.00 50.59 199 ILE A CA 1
ATOM 1527 C C . ILE A 1 199 ? 12.489 24.151 55.680 1.00 50.59 199 ILE A C 1
ATOM 1529 O O . ILE A 1 199 ? 13.465 23.822 56.341 1.00 50.59 199 ILE A O 1
ATOM 1533 N N . ASN A 1 200 ? 12.472 25.346 55.079 1.00 46.34 200 ASN A N 1
ATOM 1534 C CA . ASN A 1 200 ? 13.539 26.327 55.329 1.00 46.34 200 ASN A CA 1
ATOM 1535 C C . ASN A 1 200 ? 13.039 27.754 55.567 1.00 46.34 200 ASN A C 1
ATOM 1537 O O . ASN A 1 200 ? 13.597 28.728 55.066 1.00 46.34 200 ASN A O 1
ATOM 1541 N N . THR A 1 201 ? 11.976 27.897 56.360 1.00 50.31 201 THR A N 1
ATOM 1542 C CA . THR A 1 201 ? 11.693 29.165 57.045 1.00 50.31 201 THR A CA 1
ATOM 1543 C C . THR A 1 201 ? 10.954 28.908 58.353 1.00 50.31 201 THR A C 1
ATOM 1545 O O . THR A 1 201 ? 9.733 28.969 58.405 1.00 50.31 201 THR A O 1
ATOM 1548 N N . GLN A 1 202 ? 11.710 28.589 59.401 1.00 42.34 202 GLN A N 1
ATOM 1549 C CA . GLN A 1 202 ? 11.523 29.076 60.773 1.00 42.34 202 GLN A CA 1
ATOM 1550 C C . GLN A 1 202 ? 12.562 28.381 61.654 1.00 42.34 202 GLN A C 1
ATOM 1552 O O . GLN A 1 202 ? 12.439 27.190 61.888 1.00 42.34 202 GLN A O 1
ATOM 1557 N N . TYR A 1 203 ? 13.610 29.105 62.053 1.00 40.47 203 TYR A N 1
ATOM 1558 C CA . TYR A 1 203 ? 14.104 29.231 63.431 1.00 40.47 203 TYR A CA 1
ATOM 1559 C C . TYR A 1 203 ? 15.359 30.130 63.429 1.00 40.47 203 TYR A C 1
ATOM 1561 O O . TYR A 1 203 ? 16.423 29.697 63.000 1.00 40.47 203 TYR A O 1
ATOM 1569 N N . ILE A 1 204 ? 15.162 31.341 63.980 1.00 40.19 204 ILE A N 1
ATOM 1570 C CA . ILE A 1 204 ? 16.125 32.325 64.532 1.00 40.19 204 ILE A CA 1
ATOM 1571 C C . ILE A 1 204 ? 16.983 33.109 63.530 1.00 40.19 204 ILE A C 1
ATOM 1573 O O . ILE A 1 204 ? 17.955 32.556 62.979 1.00 40.19 204 ILE A O 1
#

Secondary structure (DSSP, 8-state):
--S--GGGB-TTS-BTTBTT-S--HHHHHHHHHH-B---HHHHGGGSSB--SEEEEEEEEESBGGG-BS-EEEEEE--TT--EEEEEEE-PPB----SSTT--S--B---EEEEEEE-SSTT--EEEEEE--TT-SEEEEEEEPPTT-EEEEEEEE-TTPPPB-EEEEEEEEEEPPPPPPP--HHHHHHHHHHHHHTTSSS---

Mean predicted aligned error: 11.43 Å

Radius of gyration: 23.09 Å; Cα contacts (8 Å, |Δi|>4): 405; chains: 1; bounding box: 49×49×85 Å

Solvent-accessible surface area (backbone atoms only — not comparable to full-atom values): 11525 Å² total; per-residue (Å²): 131,94,80,84,59,79,94,40,56,42,64,30,49,42,38,78,90,40,78,86,58,80,89,53,66,72,61,53,48,48,23,63,72,47,33,82,52,52,30,26,69,80,50,42,98,80,26,13,71,52,67,60,30,19,28,31,74,47,80,48,33,38,45,32,98,78,28,47,56,51,37,41,34,34,42,71,30,42,86,66,33,23,26,41,40,37,41,38,41,44,77,69,47,74,68,67,42,95,61,96,63,56,43,93,72,54,45,73,74,34,57,24,38,37,31,25,41,37,62,67,74,90,43,83,42,82,73,48,75,12,66,21,86,85,48,58,41,20,29,48,78,44,81,55,58,66,84,32,32,35,35,43,34,43,34,58,31,97,85,52,70,73,34,70,43,50,41,38,38,38,37,37,42,39,55,58,79,72,80,78,74,77,53,70,65,60,56,54,56,56,52,49,57,58,57,64,74,67,76,80,84,87,84,137

Nearest PDB structures (foldseek):
  8u5b-assembly1_B  TM=6.704E-01  e=2.470E-04  Clostridium perfringens
  3ziw-assembly2_F  TM=6.108E-01  e=5.768E-04  Clostridium perfringens
  8u5f-assembly8_H  TM=6.029E-01  e=1.425E-03  Clostridium perfringens
  2xh6-assembly1_A  TM=6.116E-01  e=1.891E-03  Clostridium perfringens
  3x29-assembly2_D  TM=5.612E-01  e=1.347E-03  Clostridium perfringens

Foldseek 3Di:
DPPPDPVQQDLLRDGVVADVHDDDVVLVVQQVVQEEFFFCQVVPPRGQEGDQWYKHKDAWEFPPPPHHQKGKHKDAAAQFFQKKKKKKAFDWDQDADPPPGDDPPTHQFWKKKWKFWCQVPPDTHTPDIRGDPPDRMHIDIGGHDHRTMMMIMMHGHPPGDGDIGMMMMTMHTGGDPDDDPPPCVVVVVVVVVVVVVPPPDDDD

pLDDT: mean 81.4, std 18.56, range [38.97, 98.62]

Sequence (204 aa):
DCRAETEKKTENGGDARFVESQVNIFNSYHIIAGGEQNSLEDLGNTG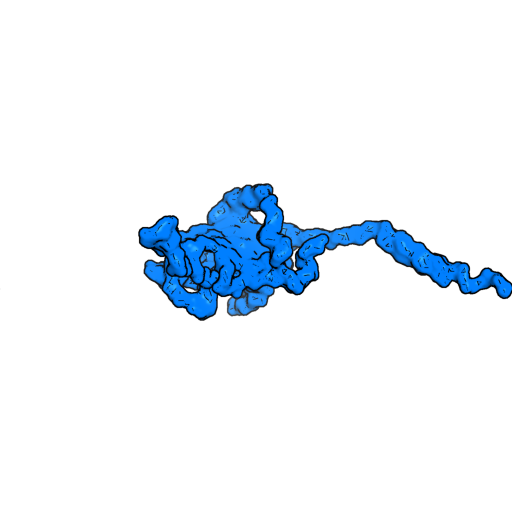GEINLTGFDYDPSFGGLAGSNKEASYYFTAEEEHLMLTASLVWNIDIDGGEEDNFDGAAELYDLDLYLYDVTEGGILSESSSSKSAVDNTENLWVLLEDDHDYMLKVLPGESQEDFQWDYALAWRMDAAAAPVPISGAVWLIGSAFMALSGINTQYI